Protein AF-A0A2S7QJP5-F1 (afdb_monomer_lite)

Radius of gyration: 17.62 Å; chains: 1; bounding box: 36×44×58 Å

Foldseek 3Di:
DDDDPDQDLAAQADDDPDDPLVVCVVFLWWKWWWKKWAKALDQVLSQDPLRGQAIEIETQDGHNPDDDAQDDPPDPDFDWDDGSNWIWTWGWHADPSNRIYIYTHTPDHGDDDPPTDCLVVVLVCPVVVVDDLSMATEEMETDMDTDDTNDFDDDDDPDDDDDDDFDFDDDDPPDDDDDDHTDGHDHDYDYDYPDDDRDDDD

pLDDT: mean 73.49, std 23.43, range [21.88, 96.56]

Structure (mmCIF, N/CA/C/O backbone):
data_AF-A0A2S7QJP5-F1
#
_entry.id   AF-A0A2S7QJP5-F1
#
loop_
_atom_site.group_PDB
_atom_site.id
_atom_site.type_symbol
_atom_site.label_atom_id
_atom_site.label_alt_id
_atom_site.label_comp_id
_atom_site.label_asym_id
_atom_site.label_entity_id
_atom_site.label_seq_id
_atom_site.pdbx_PDB_ins_code
_atom_site.Cartn_x
_atom_site.Cartn_y
_atom_site.Cartn_z
_atom_site.occupancy
_atom_site.B_iso_or_equiv
_atom_site.auth_seq_id
_atom_site.auth_comp_id
_atom_site.auth_asym_id
_atom_site.auth_atom_id
_atom_site.pdbx_PDB_model_num
ATOM 1 N N . MET A 1 1 ? -11.057 -25.557 -26.405 1.00 38.06 1 MET A N 1
ATOM 2 C CA . MET A 1 1 ? -11.017 -24.109 -26.711 1.00 38.06 1 MET A CA 1
ATOM 3 C C . MET A 1 1 ? -11.743 -23.382 -25.586 1.00 38.06 1 MET A C 1
ATOM 5 O O . MET A 1 1 ? -12.549 -24.032 -24.944 1.00 38.06 1 MET A O 1
ATOM 9 N N . GLU A 1 2 ? -11.412 -22.108 -25.352 1.00 36.75 2 GLU A N 1
ATOM 10 C CA . GLU A 1 2 ? -11.841 -21.217 -24.245 1.00 36.75 2 GLU A CA 1
ATOM 11 C C . GLU A 1 2 ? -11.055 -21.291 -22.927 1.00 36.75 2 GLU A C 1
ATOM 13 O O . GLU A 1 2 ? -11.303 -22.119 -22.058 1.00 36.75 2 GLU A O 1
ATOM 18 N N . ARG A 1 3 ? -10.149 -20.319 -22.752 1.00 26.47 3 ARG A N 1
ATOM 19 C CA . ARG A 1 3 ? -9.907 -19.635 -21.471 1.00 26.47 3 ARG A CA 1
ATOM 20 C C . ARG A 1 3 ? -9.700 -18.150 -21.767 1.00 26.47 3 ARG A C 1
ATOM 22 O O . ARG A 1 3 ? -8.574 -17.674 -21.871 1.00 26.47 3 ARG A O 1
ATOM 29 N N . GLN A 1 4 ? -10.803 -17.447 -22.009 1.00 27.67 4 GLN A N 1
ATOM 30 C CA . GLN A 1 4 ? -10.816 -15.988 -22.027 1.00 27.67 4 GLN A CA 1
ATOM 31 C C . GLN A 1 4 ? -10.855 -15.520 -20.569 1.00 27.67 4 GLN A C 1
ATOM 33 O O . GLN A 1 4 ? -11.816 -15.775 -19.849 1.00 27.67 4 GLN A O 1
ATOM 38 N N . TYR A 1 5 ? -9.768 -14.902 -20.112 1.00 32.06 5 TYR A N 1
ATOM 39 C CA . TYR A 1 5 ? -9.669 -14.318 -18.778 1.00 32.06 5 TYR A CA 1
ATOM 40 C C . TYR A 1 5 ? -10.519 -13.047 -18.749 1.00 32.06 5 TYR A C 1
ATOM 42 O O . TYR A 1 5 ? -10.079 -11.974 -19.161 1.00 32.06 5 TYR A O 1
ATOM 50 N N . ALA A 1 6 ? -11.777 -13.209 -18.347 1.00 27.56 6 ALA A N 1
ATOM 51 C CA . ALA A 1 6 ? -12.695 -12.111 -18.125 1.00 27.56 6 ALA A CA 1
ATOM 52 C C . ALA A 1 6 ? -12.236 -11.271 -16.926 1.00 27.56 6 ALA A C 1
ATOM 54 O O . ALA A 1 6 ? -11.808 -11.802 -15.900 1.00 27.56 6 ALA A O 1
ATOM 55 N N . LEU A 1 7 ? -12.383 -9.953 -17.062 1.00 33.47 7 LEU A N 1
ATOM 56 C CA . LEU A 1 7 ? -12.463 -9.020 -15.947 1.00 33.47 7 LEU A CA 1
ATOM 57 C C . LEU A 1 7 ? -13.696 -9.415 -15.130 1.00 33.47 7 LEU A C 1
ATOM 59 O O . LEU A 1 7 ? -14.810 -8.992 -15.437 1.00 33.47 7 LEU A O 1
ATOM 63 N N . TYR A 1 8 ? -13.533 -10.284 -14.136 1.00 35.84 8 TYR A N 1
ATOM 64 C CA . TYR A 1 8 ? -14.606 -10.495 -13.177 1.00 35.84 8 TYR A CA 1
ATOM 65 C C . TYR A 1 8 ? -14.848 -9.158 -12.484 1.00 35.84 8 TYR A C 1
ATOM 67 O O . TYR A 1 8 ? -13.900 -8.489 -12.074 1.00 35.84 8 TYR A O 1
ATOM 75 N N . SER A 1 9 ? -16.110 -8.760 -12.332 1.00 41.81 9 SER A N 1
ATOM 76 C CA . SER A 1 9 ? -16.497 -7.509 -11.673 1.00 41.81 9 SER A CA 1
ATOM 77 C C . SER A 1 9 ? -16.093 -7.442 -10.195 1.00 41.81 9 SER A C 1
ATOM 79 O O . SER A 1 9 ? -16.573 -6.563 -9.490 1.00 41.81 9 SER A O 1
ATOM 81 N N . GLY A 1 10 ? -15.291 -8.391 -9.699 1.00 42.69 10 GLY A N 1
ATOM 82 C CA . GLY A 1 10 ? -15.273 -8.811 -8.309 1.00 42.69 10 GLY A CA 1
ATOM 83 C C . GLY A 1 10 ? -16.672 -9.227 -7.853 1.00 42.69 10 GLY A C 1
ATOM 84 O O . GLY A 1 10 ? -17.700 -8.816 -8.401 1.00 42.69 10 GLY A O 1
ATOM 85 N N . ASN A 1 11 ? -16.743 -10.034 -6.806 1.00 40.25 11 ASN A N 1
ATOM 86 C CA . ASN A 1 11 ? -17.958 -10.005 -6.007 1.00 40.25 11 ASN A CA 1
ATOM 87 C C . ASN A 1 11 ? -18.033 -8.627 -5.338 1.00 40.25 11 ASN A C 1
ATOM 89 O O . ASN A 1 11 ? -16.998 -8.057 -4.985 1.00 40.25 11 ASN A O 1
ATOM 93 N N . LYS A 1 12 ? -19.243 -8.078 -5.180 1.00 43.97 12 LYS A N 1
ATOM 94 C CA . LYS A 1 12 ? -19.438 -6.849 -4.407 1.00 43.97 12 LYS A CA 1
ATOM 95 C C . LYS A 1 12 ? -18.789 -7.052 -3.039 1.00 43.97 12 LYS A C 1
ATOM 97 O O . LYS A 1 12 ? -19.169 -7.960 -2.304 1.00 43.97 12 LYS A O 1
ATOM 102 N N . VAL A 1 13 ? -17.798 -6.227 -2.735 1.00 50.34 13 VAL A N 1
ATOM 103 C CA . VAL A 1 13 ? -17.099 -6.269 -1.458 1.00 50.34 13 VAL A CA 1
ATOM 104 C C . VAL A 1 13 ? -18.080 -5.885 -0.350 1.00 50.34 13 VAL A C 1
ATOM 106 O O . VAL A 1 13 ? -18.705 -4.824 -0.405 1.00 50.34 13 VAL A O 1
ATOM 109 N N . SER A 1 14 ? -18.250 -6.771 0.631 1.00 45.16 14 SER A N 1
ATOM 110 C CA . SER A 1 14 ? -19.083 -6.515 1.806 1.00 45.16 14 SER A CA 1
ATOM 111 C C . SER A 1 14 ? -18.481 -5.397 2.656 1.00 45.16 14 SER A C 1
ATOM 113 O O . SER A 1 14 ? -17.275 -5.373 2.905 1.00 45.16 14 SER A O 1
ATOM 115 N N . THR A 1 15 ? -19.336 -4.490 3.126 1.00 46.72 15 THR A N 1
ATOM 116 C CA . THR A 1 15 ? -19.005 -3.468 4.122 1.00 46.72 15 THR A CA 1
ATOM 117 C C . THR A 1 15 ? -18.525 -4.116 5.427 1.00 46.72 15 THR A C 1
ATOM 119 O O . THR A 1 15 ? -18.894 -5.251 5.731 1.00 46.72 15 THR A O 1
ATOM 122 N N . VAL A 1 16 ? -17.721 -3.378 6.197 1.00 49.53 16 VAL A N 1
ATOM 123 C CA . VAL A 1 16 ? -17.169 -3.761 7.506 1.00 49.53 16 VAL A CA 1
ATOM 124 C C . VAL A 1 16 ? -18.200 -4.462 8.398 1.00 49.53 16 VAL A C 1
ATOM 126 O O . VAL A 1 16 ? -19.125 -3.826 8.890 1.00 49.53 16 VAL A O 1
ATOM 129 N N . GLY A 1 17 ? -18.017 -5.768 8.620 1.00 49.00 17 GLY A N 1
ATOM 130 C CA . GLY A 1 17 ? -18.848 -6.559 9.536 1.00 49.00 17 GLY A CA 1
ATOM 131 C C . GLY A 1 17 ? -18.304 -6.665 10.967 1.00 49.00 17 GLY A C 1
ATOM 132 O O . GLY A 1 17 ? -19.054 -7.064 11.850 1.00 49.00 17 GLY A O 1
ATOM 133 N N . SER A 1 18 ? -17.026 -6.333 11.211 1.00 60.75 18 SER A N 1
ATOM 134 C CA . SER A 1 18 ? -16.360 -6.600 12.503 1.00 60.75 18 SER A CA 1
ATOM 135 C C . SER A 1 18 ? -15.372 -5.534 13.002 1.00 60.75 18 SER A C 1
ATOM 137 O O . SER A 1 18 ? -14.799 -5.711 14.072 1.00 60.75 18 SER A O 1
ATOM 139 N N . THR A 1 19 ? -15.143 -4.428 12.282 1.00 72.06 19 THR A N 1
ATOM 140 C CA . THR A 1 19 ? -14.293 -3.338 12.801 1.00 72.06 19 THR A CA 1
ATOM 141 C C . THR A 1 19 ? -15.130 -2.319 13.567 1.00 72.06 19 THR A C 1
ATOM 143 O O . THR A 1 19 ? -15.943 -1.604 12.979 1.00 72.06 19 THR A O 1
ATOM 146 N N . SER A 1 20 ? -14.879 -2.196 14.868 1.00 81.44 20 SER A N 1
ATOM 147 C CA . SER A 1 20 ? -15.460 -1.151 15.710 1.00 81.44 20 SER A CA 1
ATOM 148 C C . SER A 1 20 ? -14.775 0.200 15.473 1.00 81.44 20 SER A C 1
ATOM 150 O O . SER A 1 20 ? -13.876 0.594 16.208 1.00 81.44 20 SER A O 1
ATOM 152 N N . VAL A 1 21 ? -15.184 0.934 14.434 1.00 82.50 21 VAL A N 1
ATOM 153 C CA . VAL A 1 21 ? -14.562 2.227 14.067 1.00 82.50 21 VAL A CA 1
ATOM 154 C C . VAL A 1 21 ? -14.608 3.251 15.211 1.00 82.50 21 VAL A C 1
ATOM 156 O O . VAL A 1 21 ? -13.659 4.016 15.375 1.00 82.50 21 VAL A O 1
ATOM 159 N N . ASN A 1 22 ? -15.678 3.252 16.012 1.00 85.38 22 ASN A N 1
ATOM 160 C CA . ASN A 1 22 ? -15.788 4.131 17.179 1.00 85.38 22 ASN A CA 1
ATOM 161 C C . ASN A 1 22 ? -14.767 3.754 18.256 1.00 85.38 22 ASN A C 1
ATOM 163 O O . ASN A 1 22 ? -14.031 4.627 18.697 1.00 85.38 22 ASN A O 1
ATOM 167 N N . ASP A 1 23 ? -14.629 2.467 18.579 1.00 84.00 23 ASP A N 1
ATOM 168 C CA . ASP A 1 23 ? -13.642 2.002 19.560 1.00 84.00 23 ASP A CA 1
ATOM 169 C C . ASP A 1 23 ? -12.212 2.328 19.106 1.00 84.00 23 ASP A C 1
ATOM 171 O O . ASP A 1 23 ? -11.400 2.777 19.910 1.00 84.00 23 ASP A O 1
ATOM 175 N N . LEU A 1 24 ? -11.903 2.182 17.809 1.00 86.25 24 LEU A N 1
ATOM 176 C CA . LEU A 1 24 ? -10.603 2.585 17.252 1.00 86.25 24 LEU A CA 1
ATOM 177 C C . LEU A 1 24 ? -10.351 4.090 17.414 1.00 86.25 24 LEU A C 1
ATOM 179 O O . LEU A 1 24 ? -9.225 4.510 17.668 1.00 86.25 24 LEU A O 1
ATOM 183 N N . LYS A 1 25 ? -11.392 4.915 17.276 1.00 87.81 25 LYS A N 1
ATOM 184 C CA . LYS A 1 25 ? -11.293 6.363 17.474 1.00 87.81 25 LYS A CA 1
ATOM 185 C C . LYS A 1 25 ? -11.123 6.723 18.951 1.00 87.81 25 LYS A C 1
ATOM 187 O O . LYS A 1 25 ? -10.275 7.547 19.275 1.00 87.81 25 LYS A O 1
ATOM 192 N N . ASP A 1 26 ? -11.885 6.084 19.834 1.00 87.44 26 ASP A N 1
ATOM 193 C CA . ASP A 1 26 ? -11.818 6.286 21.286 1.00 87.44 26 ASP A CA 1
ATOM 194 C C . ASP A 1 26 ? -10.473 5.820 21.866 1.00 87.44 26 ASP A C 1
ATOM 196 O O . ASP A 1 26 ? -10.036 6.292 22.919 1.00 87.44 26 ASP A O 1
ATOM 200 N N . THR A 1 27 ? -9.803 4.903 21.162 1.00 85.94 27 THR A N 1
ATOM 201 C CA . THR A 1 27 ? -8.476 4.385 21.513 1.00 85.94 27 THR A CA 1
ATOM 202 C C . THR A 1 27 ? -7.313 5.059 20.778 1.00 85.94 27 THR A C 1
ATOM 204 O O . THR A 1 27 ? -6.177 4.579 20.834 1.00 85.94 27 THR A O 1
ATOM 207 N N . ASP A 1 28 ? -7.589 6.175 20.099 1.00 89.94 28 ASP A N 1
ATOM 208 C CA . ASP A 1 28 ? -6.622 6.976 19.336 1.00 89.94 28 ASP A CA 1
ATOM 209 C C . ASP A 1 28 ? -5.765 6.141 18.365 1.00 89.94 28 ASP A C 1
ATOM 211 O O . ASP A 1 28 ? -4.548 6.284 18.264 1.00 89.94 28 ASP A O 1
ATOM 215 N N . VAL A 1 29 ? -6.390 5.190 17.666 1.00 89.25 29 VAL A N 1
ATOM 216 C CA . VAL A 1 29 ? -5.667 4.285 16.770 1.00 89.25 29 VAL A CA 1
ATOM 217 C C . VAL A 1 29 ? -5.192 5.011 15.524 1.00 89.25 29 VAL A C 1
ATOM 219 O O . VAL A 1 29 ? -5.992 5.518 14.732 1.00 89.25 29 VAL A O 1
ATOM 222 N N . VAL A 1 30 ? -3.885 4.932 15.281 1.00 92.25 30 VAL A N 1
ATOM 223 C CA . VAL A 1 30 ? -3.258 5.292 14.009 1.00 92.25 30 VAL A CA 1
ATOM 224 C C . VAL A 1 30 ? -2.750 4.015 13.361 1.00 92.25 30 VAL A C 1
ATOM 226 O O . VAL A 1 30 ? -1.733 3.454 13.778 1.00 92.25 30 VAL A O 1
ATOM 229 N N . ALA A 1 31 ? -3.471 3.545 12.345 1.00 91.25 31 ALA A N 1
ATOM 230 C CA . ALA A 1 31 ? -3.120 2.321 11.641 1.00 91.25 31 ALA A CA 1
ATOM 231 C C . ALA A 1 31 ? -3.624 2.312 10.196 1.00 91.25 31 ALA A C 1
ATOM 233 O O . ALA A 1 31 ? -4.653 2.907 9.874 1.00 91.25 31 ALA A O 1
ATOM 234 N N . ALA A 1 32 ? -2.927 1.587 9.329 1.00 93.12 32 ALA A N 1
ATOM 235 C CA . ALA A 1 32 ? -3.352 1.324 7.960 1.00 93.12 32 ALA A CA 1
ATOM 236 C C . ALA A 1 32 ? -3.253 -0.156 7.609 1.00 93.12 32 ALA A C 1
ATOM 238 O O . ALA A 1 32 ? -2.519 -0.900 8.248 1.00 93.12 32 ALA A O 1
ATOM 239 N N . VAL A 1 33 ? -3.975 -0.563 6.568 1.00 92.25 33 VAL A N 1
ATOM 240 C CA . VAL A 1 33 ? -3.885 -1.896 5.964 1.00 92.25 33 VAL A CA 1
ATOM 241 C C . VAL A 1 33 ? -3.697 -1.718 4.468 1.00 92.25 33 VAL A C 1
ATOM 243 O O . VAL A 1 33 ? -4.465 -0.985 3.835 1.00 92.25 33 VAL A O 1
ATOM 246 N N . TYR A 1 34 ? -2.685 -2.366 3.898 1.00 93.06 34 TYR A N 1
ATOM 247 C CA . TYR A 1 34 ? -2.378 -2.257 2.475 1.00 93.06 34 TYR A CA 1
ATOM 248 C C . TYR A 1 34 ? -1.586 -3.458 1.945 1.00 93.06 34 TYR A C 1
ATOM 250 O O . TYR A 1 34 ? -0.900 -4.166 2.680 1.00 93.06 34 TYR A O 1
ATOM 258 N N . LEU A 1 35 ? -1.682 -3.662 0.632 1.00 92.81 35 LEU A N 1
ATOM 259 C CA . LEU A 1 35 ? -0.828 -4.553 -0.148 1.00 92.81 35 LEU A CA 1
ATOM 260 C C . LEU A 1 35 ? 0.356 -3.752 -0.706 1.00 92.81 35 LEU A C 1
ATOM 262 O O . LEU A 1 35 ? 0.138 -2.757 -1.388 1.00 92.81 35 LEU A O 1
ATOM 266 N N . ASN A 1 36 ? 1.579 -4.212 -0.479 1.00 93.88 36 ASN A N 1
ATOM 267 C CA . ASN A 1 36 ? 2.796 -3.743 -1.130 1.00 93.88 36 ASN A CA 1
ATOM 268 C C . ASN A 1 36 ? 3.215 -4.709 -2.233 1.00 93.88 36 ASN A C 1
ATOM 270 O O . ASN A 1 36 ? 3.273 -5.921 -2.022 1.00 93.88 36 ASN A O 1
ATOM 274 N N . ILE A 1 37 ? 3.572 -4.157 -3.387 1.00 93.56 37 ILE A N 1
ATOM 275 C CA . ILE A 1 37 ? 4.189 -4.880 -4.496 1.00 93.56 37 ILE A CA 1
ATOM 276 C C . ILE A 1 37 ? 5.492 -4.161 -4.832 1.00 93.56 37 ILE A C 1
ATOM 278 O O . ILE A 1 37 ? 5.464 -3.010 -5.274 1.00 93.56 37 ILE A O 1
ATOM 282 N N . PHE A 1 38 ? 6.619 -4.829 -4.607 1.00 93.88 38 PHE A N 1
ATOM 283 C CA . PHE A 1 38 ? 7.947 -4.276 -4.848 1.00 93.88 38 PHE A CA 1
ATOM 284 C C . PHE A 1 38 ? 8.406 -4.567 -6.269 1.00 93.88 38 PHE A C 1
ATOM 286 O O . PHE A 1 38 ? 8.194 -5.664 -6.800 1.00 93.88 38 PHE A O 1
ATOM 293 N N . LEU A 1 39 ? 9.002 -3.554 -6.894 1.00 93.00 39 LEU A N 1
ATOM 294 C CA . LEU A 1 39 ? 9.402 -3.605 -8.288 1.00 93.00 39 LEU A CA 1
ATOM 295 C C . LEU A 1 39 ? 10.807 -3.044 -8.460 1.00 93.00 39 LEU A C 1
ATOM 297 O O . LEU A 1 39 ? 11.140 -2.000 -7.892 1.00 93.00 39 LEU A O 1
ATOM 301 N N . ASP A 1 40 ? 11.602 -3.710 -9.288 1.00 93.19 40 ASP A N 1
ATOM 302 C CA . ASP A 1 40 ? 12.939 -3.245 -9.634 1.00 93.19 40 ASP A CA 1
ATOM 303 C C . ASP A 1 40 ? 13.394 -3.763 -11.005 1.00 93.19 40 ASP A C 1
ATOM 305 O O . ASP A 1 40 ? 12.871 -4.758 -11.503 1.00 93.19 40 ASP A O 1
ATOM 309 N N . GLY A 1 41 ? 14.339 -3.069 -11.643 1.00 87.81 41 GLY A N 1
ATOM 310 C CA . GLY A 1 41 ? 14.980 -3.546 -12.871 1.00 87.81 41 GLY A CA 1
ATOM 311 C C . GLY A 1 41 ? 15.922 -4.728 -12.622 1.00 87.81 41 GLY A C 1
ATOM 312 O O . GLY A 1 41 ? 16.184 -5.500 -13.540 1.00 87.81 41 GLY A O 1
ATOM 313 N N . ASP A 1 42 ? 16.386 -4.904 -11.384 1.00 91.19 42 ASP A N 1
ATOM 314 C CA . ASP A 1 42 ? 17.095 -6.086 -10.915 1.00 91.19 42 ASP A CA 1
ATOM 315 C C . ASP A 1 42 ? 16.156 -7.050 -10.170 1.00 91.19 42 ASP A C 1
ATOM 317 O O . ASP A 1 42 ? 15.347 -6.670 -9.321 1.00 91.19 42 ASP A O 1
ATOM 321 N N . ARG A 1 43 ? 16.260 -8.343 -10.481 1.00 86.75 43 ARG A N 1
ATOM 322 C CA . ARG A 1 43 ? 15.362 -9.358 -9.921 1.00 86.75 43 ARG A CA 1
ATOM 323 C C . ARG A 1 43 ? 15.545 -9.527 -8.415 1.00 86.75 43 ARG A C 1
ATOM 325 O O . ARG A 1 43 ? 14.548 -9.745 -7.727 1.00 86.75 43 ARG A O 1
ATOM 332 N N . ASP A 1 44 ? 16.780 -9.481 -7.925 1.00 88.00 44 ASP A N 1
ATOM 333 C CA . ASP A 1 44 ? 17.087 -9.739 -6.519 1.00 88.00 44 ASP A CA 1
ATOM 334 C C . ASP A 1 44 ? 16.720 -8.516 -5.671 1.00 88.00 44 ASP A C 1
ATOM 336 O O . ASP A 1 44 ? 16.094 -8.658 -4.617 1.00 88.00 44 ASP A O 1
ATOM 340 N N . ALA A 1 45 ? 16.973 -7.310 -6.185 1.00 90.62 45 ALA A N 1
ATOM 341 C CA . ALA A 1 45 ? 16.524 -6.065 -5.575 1.00 90.62 45 ALA A CA 1
ATOM 342 C C . ALA A 1 45 ? 14.993 -5.996 -5.457 1.00 90.62 45 ALA A C 1
ATOM 344 O O . ALA A 1 45 ? 14.487 -5.577 -4.415 1.00 90.62 45 ALA A O 1
ATOM 345 N N . ALA A 1 46 ? 14.249 -6.469 -6.467 1.00 88.75 46 ALA A N 1
ATOM 346 C CA . ALA A 1 46 ? 12.784 -6.506 -6.436 1.00 88.75 46 ALA A CA 1
ATOM 347 C C . ALA A 1 46 ? 12.223 -7.402 -5.311 1.00 88.75 46 ALA A C 1
ATOM 349 O O . ALA A 1 46 ? 11.094 -7.195 -4.862 1.00 88.75 46 ALA A O 1
ATOM 350 N N . GLN A 1 47 ? 12.977 -8.403 -4.835 1.00 88.06 47 GLN A N 1
ATOM 351 C CA . GLN A 1 47 ? 12.557 -9.278 -3.726 1.00 88.06 47 GLN A CA 1
ATOM 352 C C . GLN A 1 47 ? 12.720 -8.635 -2.345 1.00 88.06 47 GLN A C 1
ATOM 354 O O . GLN A 1 47 ? 12.322 -9.234 -1.345 1.00 88.06 47 GLN A O 1
ATOM 359 N N . ASN A 1 48 ? 13.305 -7.442 -2.258 1.00 90.56 48 ASN A N 1
ATOM 360 C CA . ASN A 1 48 ? 13.627 -6.819 -0.988 1.00 90.56 48 ASN A CA 1
ATOM 361 C C . ASN A 1 48 ? 13.005 -5.421 -0.888 1.00 90.56 48 ASN A C 1
ATOM 363 O O . ASN A 1 48 ? 13.294 -4.512 -1.665 1.00 90.56 48 ASN A O 1
ATOM 367 N N . ALA A 1 49 ? 12.156 -5.261 0.130 1.00 90.12 49 ALA A N 1
ATOM 368 C CA . ALA A 1 49 ? 11.385 -4.053 0.392 1.00 90.12 49 ALA A CA 1
ATOM 369 C C . ALA A 1 49 ? 12.240 -2.785 0.561 1.00 90.12 49 ALA A C 1
ATOM 371 O O . ALA A 1 49 ? 11.744 -1.686 0.312 1.00 90.12 49 ALA A O 1
ATOM 372 N N . THR A 1 50 ? 13.504 -2.926 0.979 1.00 92.06 50 THR A N 1
ATOM 373 C CA . THR A 1 50 ? 14.409 -1.794 1.218 1.00 92.06 50 THR A CA 1
ATOM 374 C C . THR A 1 50 ? 15.308 -1.467 0.031 1.00 92.06 50 THR A C 1
ATOM 376 O O . THR A 1 50 ? 15.810 -0.349 -0.040 1.00 92.06 50 THR A O 1
ATOM 379 N N . THR A 1 51 ? 15.515 -2.405 -0.897 1.00 94.31 51 THR A N 1
ATOM 380 C CA . THR A 1 51 ? 16.397 -2.200 -2.059 1.00 94.31 51 THR A CA 1
ATOM 381 C C . THR A 1 51 ? 15.641 -1.993 -3.361 1.00 94.31 51 THR A C 1
ATOM 383 O O . THR A 1 51 ? 16.208 -1.427 -4.289 1.00 94.31 51 THR A O 1
ATOM 386 N N . ALA A 1 52 ? 14.381 -2.428 -3.449 1.00 94.25 52 ALA A N 1
ATOM 387 C CA . ALA A 1 52 ? 13.552 -2.168 -4.617 1.00 94.25 52 ALA A CA 1
ATOM 388 C C . ALA A 1 52 ? 13.394 -0.657 -4.845 1.00 94.25 52 ALA A C 1
ATOM 390 O O . ALA A 1 52 ? 13.072 0.101 -3.928 1.00 94.25 52 ALA A O 1
ATOM 391 N N . THR A 1 53 ? 13.571 -0.210 -6.081 1.00 95.56 53 THR A N 1
ATOM 392 C CA . THR A 1 53 ? 13.456 1.201 -6.474 1.00 95.56 53 THR A CA 1
ATOM 393 C C . THR A 1 53 ? 12.020 1.711 -6.472 1.00 95.56 53 THR A C 1
ATOM 395 O O . THR A 1 53 ? 11.801 2.916 -6.311 1.00 95.56 53 THR A O 1
ATOM 398 N N . HIS A 1 54 ? 11.034 0.818 -6.616 1.00 95.06 54 HIS A N 1
ATOM 399 C CA . HIS A 1 54 ? 9.621 1.183 -6.637 1.00 95.06 54 HIS A CA 1
ATOM 400 C C . HIS A 1 54 ? 8.771 0.282 -5.735 1.00 95.06 54 HIS A C 1
ATOM 402 O O . HIS A 1 54 ? 9.021 -0.916 -5.597 1.00 95.06 54 HIS A O 1
ATOM 408 N N . ALA A 1 55 ? 7.701 0.856 -5.186 1.00 95.31 55 ALA A N 1
ATOM 409 C CA . ALA A 1 55 ? 6.632 0.118 -4.525 1.00 95.31 55 ALA A CA 1
ATOM 410 C C . ALA A 1 55 ? 5.260 0.579 -5.022 1.00 95.31 55 ALA A C 1
ATOM 412 O O . ALA A 1 55 ? 4.986 1.773 -5.152 1.00 95.31 55 ALA A O 1
ATOM 413 N N . VAL A 1 56 ? 4.366 -0.374 -5.269 1.00 95.44 56 VAL A N 1
ATOM 414 C CA . VAL A 1 56 ? 2.943 -0.110 -5.493 1.00 95.44 56 VAL A CA 1
ATOM 415 C C . VAL A 1 56 ? 2.195 -0.494 -4.226 1.00 95.44 56 VAL A C 1
ATOM 417 O O . VAL A 1 56 ? 2.183 -1.663 -3.848 1.00 95.44 56 VAL A O 1
ATOM 420 N N . MET A 1 57 ? 1.573 0.491 -3.581 1.00 95.94 57 MET A N 1
ATOM 421 C CA . MET A 1 57 ? 0.732 0.294 -2.405 1.00 95.94 57 MET A CA 1
ATOM 422 C C . MET A 1 57 ? -0.734 0.291 -2.828 1.00 95.94 57 MET A C 1
ATOM 424 O O . MET A 1 57 ? -1.233 1.296 -3.330 1.00 95.94 57 MET A O 1
ATOM 428 N N . VAL A 1 58 ? -1.456 -0.800 -2.598 1.00 94.31 58 VAL A N 1
ATOM 429 C CA . VAL A 1 58 ? -2.917 -0.841 -2.743 1.00 94.31 58 VAL A CA 1
ATOM 430 C C . VAL A 1 58 ? -3.524 -0.772 -1.353 1.00 94.31 58 VAL A C 1
ATOM 432 O O . VAL A 1 58 ? -3.468 -1.737 -0.590 1.00 94.31 58 VAL A O 1
ATOM 435 N N . TRP A 1 59 ? -4.066 0.392 -1.007 1.00 94.69 59 TRP A N 1
ATOM 436 C CA . TRP A 1 59 ? -4.618 0.640 0.316 1.00 94.69 59 TRP A CA 1
ATOM 437 C C . TRP A 1 59 ? -5.975 -0.033 0.475 1.00 94.69 59 TRP A C 1
ATOM 439 O O . TRP A 1 59 ? -6.812 -0.020 -0.425 1.00 94.69 59 TRP A O 1
ATOM 449 N N . GLN A 1 60 ? -6.188 -0.624 1.643 1.00 91.56 60 GLN A N 1
ATOM 450 C CA . GLN A 1 60 ? -7.431 -1.284 2.016 1.00 91.56 60 GLN A CA 1
ATOM 451 C C . GLN A 1 60 ? -8.177 -0.474 3.081 1.00 91.56 60 GLN A C 1
ATOM 453 O O . GLN A 1 60 ? -9.387 -0.278 2.971 1.00 91.56 60 GLN A O 1
ATOM 458 N N . ALA A 1 61 ? -7.470 0.007 4.105 1.00 90.88 61 ALA A N 1
ATOM 459 C CA . ALA A 1 61 ? -8.060 0.811 5.169 1.00 90.88 61 ALA A CA 1
ATOM 460 C C . ALA A 1 61 ? -7.039 1.772 5.789 1.00 90.88 61 ALA A C 1
ATOM 462 O O . ALA A 1 61 ? -5.837 1.505 5.788 1.00 90.88 61 ALA A O 1
ATOM 463 N N . SER A 1 62 ? -7.533 2.879 6.342 1.00 93.44 62 SER A N 1
ATOM 464 C CA . SER A 1 62 ? -6.757 3.849 7.117 1.00 93.44 62 SER A CA 1
ATOM 465 C C . SER A 1 62 ? -7.582 4.376 8.294 1.00 93.44 62 SER A C 1
ATOM 467 O O . SER A 1 62 ? -8.765 4.699 8.147 1.00 93.44 62 SER A O 1
ATOM 469 N N . TYR A 1 63 ? -6.940 4.464 9.456 1.00 91.94 63 TYR A N 1
ATOM 470 C CA . TYR A 1 63 ? -7.474 4.962 10.721 1.00 91.94 63 TYR A CA 1
ATOM 471 C C . TYR A 1 63 ? -6.484 5.965 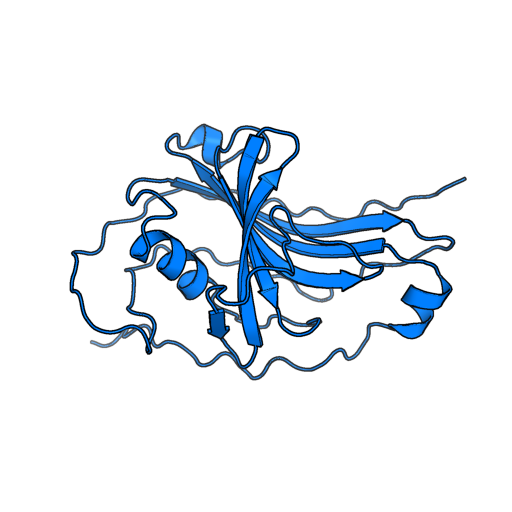11.330 1.00 91.94 63 TYR A C 1
ATOM 473 O O . TYR A 1 63 ? -5.273 5.845 11.140 1.00 91.94 63 TYR A O 1
ATOM 481 N N . GLY A 1 64 ? -6.988 6.990 12.022 1.00 90.69 64 GLY A N 1
ATOM 482 C CA . GLY A 1 64 ? -6.130 7.979 12.689 1.00 90.69 64 GLY A CA 1
ATOM 483 C C . GLY A 1 64 ? -5.376 8.923 11.744 1.00 90.69 64 GLY A C 1
ATOM 484 O O . GLY A 1 64 ? -4.266 9.346 12.042 1.00 90.69 64 GLY A O 1
ATOM 485 N N . ASN A 1 65 ? -5.960 9.261 10.587 1.00 89.00 65 ASN A N 1
ATOM 486 C CA . ASN A 1 65 ? -5.414 10.249 9.638 1.00 89.00 65 ASN A CA 1
ATOM 487 C C . ASN A 1 65 ? -4.028 9.894 9.046 1.00 89.00 65 ASN A C 1
ATOM 489 O O . ASN A 1 65 ? -3.323 10.773 8.551 1.00 89.00 65 ASN A O 1
ATOM 493 N N . ILE A 1 66 ? -3.648 8.614 9.028 1.00 90.94 66 ILE A N 1
ATOM 494 C CA . ILE A 1 66 ? -2.468 8.142 8.293 1.00 90.94 66 ILE A CA 1
ATOM 495 C C . ILE A 1 66 ? -2.677 8.301 6.779 1.00 90.94 66 ILE A C 1
ATOM 497 O O . ILE A 1 66 ? -3.730 7.946 6.235 1.00 90.94 66 ILE A O 1
ATOM 501 N N . ARG A 1 67 ? -1.669 8.857 6.095 1.00 92.25 67 ARG A N 1
ATOM 502 C CA . ARG A 1 67 ? -1.697 9.184 4.662 1.00 92.25 67 ARG A CA 1
ATOM 503 C C . ARG A 1 67 ? -0.578 8.468 3.898 1.00 92.25 67 ARG A C 1
ATOM 505 O O . ARG A 1 67 ? 0.482 8.229 4.477 1.00 92.25 67 ARG A O 1
ATOM 512 N N . PRO A 1 68 ? -0.791 8.142 2.611 1.00 92.88 68 PRO A N 1
ATOM 513 C CA . PRO A 1 68 ? 0.227 7.517 1.784 1.00 92.88 68 PRO A CA 1
ATOM 514 C C . PRO A 1 68 ? 1.352 8.492 1.416 1.00 92.88 68 PRO A C 1
ATOM 516 O O . PRO A 1 68 ? 1.137 9.709 1.393 1.00 92.88 68 PRO A O 1
ATOM 519 N N . PRO A 1 69 ? 2.529 7.976 1.025 1.00 91.88 69 PRO A N 1
ATOM 520 C CA . PRO A 1 69 ? 3.517 8.772 0.309 1.00 91.88 69 PRO A CA 1
ATOM 521 C C . PRO A 1 69 ? 2.902 9.452 -0.924 1.00 91.88 69 PRO A C 1
ATOM 523 O O . PRO A 1 69 ? 2.123 8.847 -1.663 1.00 91.88 69 PRO A O 1
ATOM 526 N N . GLY A 1 70 ? 3.245 10.724 -1.137 1.00 89.56 70 GLY A N 1
ATOM 527 C CA . GLY A 1 70 ? 2.696 11.518 -2.241 1.00 89.56 70 GLY A CA 1
ATOM 528 C C . GLY A 1 70 ? 1.264 12.016 -2.027 1.00 89.56 70 GLY A C 1
ATOM 529 O O . GLY A 1 70 ? 0.641 12.493 -2.979 1.00 89.56 70 GLY A O 1
ATOM 530 N N . TRP A 1 71 ? 0.715 11.899 -0.811 1.00 91.19 71 TR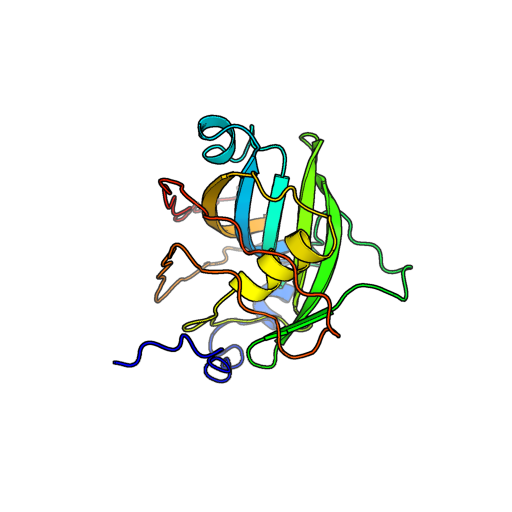P A N 1
ATOM 531 C CA . TRP A 1 71 ? -0.583 12.480 -0.483 1.00 91.19 71 TRP A CA 1
ATOM 532 C C . TRP A 1 71 ? -0.575 13.991 -0.703 1.00 91.19 71 TRP A C 1
ATOM 534 O O . TRP A 1 71 ? 0.167 14.733 -0.067 1.00 91.19 71 TRP A O 1
ATOM 544 N N . ASP A 1 72 ? -1.447 14.437 -1.593 1.00 85.81 72 ASP A N 1
ATOM 545 C CA . ASP A 1 72 ? -1.610 15.840 -1.943 1.00 85.81 72 ASP A CA 1
ATOM 546 C C . ASP A 1 72 ? -3.096 16.086 -2.192 1.00 85.81 72 ASP A C 1
ATOM 548 O O . ASP A 1 72 ? -3.679 15.477 -3.085 1.00 85.81 72 ASP A O 1
ATOM 552 N N . THR A 1 73 ? -3.726 16.943 -1.398 1.00 78.44 73 THR A N 1
ATOM 553 C CA . THR A 1 73 ? -5.155 17.267 -1.519 1.00 78.44 73 THR A CA 1
ATOM 554 C C . THR A 1 73 ? -5.423 18.458 -2.432 1.00 78.44 73 THR A C 1
ATOM 556 O O . THR A 1 73 ? -6.582 18.796 -2.651 1.00 78.44 73 THR A O 1
ATOM 559 N N . THR A 1 74 ? -4.379 19.107 -2.953 1.00 80.81 74 THR A N 1
ATOM 560 C CA . THR A 1 74 ? -4.505 20.314 -3.779 1.00 80.81 74 THR A CA 1
ATOM 561 C C . THR A 1 74 ? -4.708 19.987 -5.256 1.00 80.81 74 THR A C 1
ATOM 563 O O . THR A 1 74 ? -5.366 20.740 -5.973 1.00 80.81 74 THR A O 1
ATOM 566 N N . SER A 1 75 ? -4.207 18.839 -5.720 1.00 77.50 75 SER A N 1
ATOM 567 C CA . SER A 1 75 ? -4.443 18.374 -7.085 1.00 77.50 75 SER A CA 1
ATOM 568 C C . SER A 1 75 ? -5.894 17.928 -7.292 1.00 77.50 75 SER A C 1
ATOM 570 O O . SER A 1 75 ? -6.362 16.950 -6.708 1.00 77.50 75 SER A O 1
ATOM 572 N N . THR A 1 76 ? -6.586 18.625 -8.194 1.00 74.94 76 THR A N 1
ATOM 573 C CA . THR A 1 76 ? -7.975 18.355 -8.602 1.00 74.94 76 THR A CA 1
ATOM 574 C C . THR A 1 76 ? -8.092 17.325 -9.731 1.00 74.94 76 THR A C 1
ATOM 576 O O . THR A 1 76 ? -9.200 16.946 -10.103 1.00 74.94 76 THR A O 1
ATOM 579 N N . SER A 1 77 ? -6.970 16.855 -10.288 1.00 82.56 77 SER A N 1
ATOM 580 C CA . SER A 1 77 ? -6.926 15.950 -11.446 1.00 82.56 77 SER A CA 1
ATOM 581 C C . SER A 1 77 ? -6.036 14.736 -11.179 1.00 82.56 77 SER A C 1
ATOM 583 O O . SER A 1 77 ? -5.007 14.522 -11.817 1.00 82.56 77 SER A O 1
ATOM 585 N N . LYS A 1 78 ? -6.435 13.909 -10.209 1.00 88.56 78 LYS A N 1
ATOM 586 C CA . LYS A 1 78 ? -5.748 12.639 -9.943 1.00 88.56 78 LYS A CA 1
ATOM 587 C C . LYS A 1 78 ? -6.357 11.502 -10.758 1.00 88.56 78 LYS A C 1
ATOM 589 O O . LYS A 1 78 ? -7.583 11.423 -10.867 1.00 88.56 78 LYS A O 1
ATOM 594 N N . PRO A 1 79 ? -5.532 10.595 -11.306 1.00 91.94 79 PRO A N 1
ATOM 595 C CA . PRO A 1 79 ? -6.036 9.385 -11.925 1.00 91.94 79 PRO A CA 1
ATOM 596 C C . PRO A 1 79 ? -6.886 8.559 -10.973 1.00 91.94 79 PRO A C 1
ATOM 598 O O . PRO A 1 79 ? -6.516 8.367 -9.813 1.00 91.94 79 PRO A O 1
ATOM 601 N N . THR A 1 80 ? -7.981 8.017 -11.497 1.00 92.44 80 THR A N 1
ATOM 602 C CA . THR A 1 80 ? -8.817 7.064 -10.777 1.00 92.44 80 THR A CA 1
ATOM 603 C C . THR A 1 80 ? -9.012 5.789 -11.587 1.00 92.44 80 THR A C 1
ATOM 605 O O . THR A 1 80 ? -9.065 5.812 -12.818 1.00 92.44 80 THR A O 1
ATOM 608 N N . VAL A 1 81 ? -9.109 4.659 -10.890 1.00 89.12 81 VAL A N 1
ATOM 609 C CA . VAL A 1 81 ? -9.469 3.355 -11.459 1.00 89.12 81 VAL A CA 1
ATOM 610 C C . VAL A 1 81 ? -10.531 2.742 -10.559 1.00 89.12 81 VAL A C 1
ATOM 612 O O . VAL A 1 81 ? -10.369 2.706 -9.342 1.00 89.12 81 VAL A O 1
ATOM 615 N N . THR A 1 82 ? -11.635 2.276 -11.143 1.00 87.25 82 THR A N 1
ATOM 616 C CA . THR A 1 82 ? -12.712 1.623 -10.386 1.00 87.25 82 THR A CA 1
ATOM 617 C C . THR A 1 82 ? -12.662 0.118 -10.604 1.00 87.25 82 THR A C 1
ATOM 619 O O . THR A 1 82 ? -12.665 -0.339 -11.745 1.00 87.25 82 THR A O 1
ATOM 622 N N . MET A 1 83 ? -12.628 -0.651 -9.517 1.00 82.81 83 MET A N 1
ATOM 623 C CA . MET A 1 83 ? -12.630 -2.118 -9.534 1.00 82.81 83 MET A CA 1
ATOM 624 C C . MET A 1 83 ? -13.541 -2.620 -8.419 1.00 82.81 83 MET A C 1
ATOM 626 O O . MET A 1 83 ? -13.483 -2.103 -7.308 1.00 82.81 83 MET A O 1
ATOM 630 N N . ALA A 1 84 ? -14.397 -3.603 -8.704 1.00 77.75 84 ALA A N 1
ATOM 631 C CA . ALA A 1 84 ? -15.329 -4.164 -7.718 1.00 77.75 84 ALA A CA 1
ATOM 632 C C . ALA A 1 84 ? -16.183 -3.125 -6.957 1.00 77.75 84 ALA A C 1
ATOM 634 O O . ALA A 1 84 ? -16.517 -3.307 -5.789 1.00 77.75 84 ALA A O 1
ATOM 635 N N . GLY A 1 85 ? -16.535 -2.016 -7.620 1.00 81.69 85 GLY A N 1
ATOM 636 C CA . GLY A 1 85 ? -17.305 -0.918 -7.023 1.00 81.69 85 GLY A CA 1
ATOM 637 C C . GLY A 1 85 ? -16.507 0.005 -6.092 1.00 81.69 85 GLY A C 1
ATOM 638 O O . GLY A 1 85 ? -17.087 0.918 -5.510 1.00 81.69 85 GLY A O 1
ATOM 639 N N . ILE A 1 86 ? -15.194 -0.196 -5.965 1.00 85.69 86 ILE A N 1
ATOM 640 C CA . ILE A 1 86 ? -14.283 0.662 -5.206 1.00 85.69 86 ILE A CA 1
ATOM 641 C C . ILE A 1 86 ? -13.550 1.567 -6.190 1.00 85.69 86 ILE A C 1
ATOM 643 O O . ILE A 1 86 ? -12.922 1.086 -7.136 1.00 85.69 86 ILE A O 1
ATOM 647 N N . GLN A 1 87 ? -13.613 2.876 -5.961 1.00 91.56 87 GLN A N 1
ATOM 648 C CA . GLN A 1 87 ? -12.808 3.833 -6.709 1.00 91.56 87 GLN A CA 1
ATOM 649 C C . GLN A 1 87 ? -11.470 4.018 -5.996 1.00 91.56 87 GLN A C 1
ATOM 651 O O . GLN A 1 87 ? -11.437 4.426 -4.837 1.00 91.56 87 GLN A O 1
ATOM 656 N N . TYR A 1 88 ? -10.380 3.740 -6.705 1.00 93.31 88 TYR A N 1
ATOM 657 C CA . TYR A 1 88 ? -9.020 3.990 -6.251 1.00 93.31 88 TYR A CA 1
ATOM 658 C C . TYR A 1 88 ? -8.462 5.245 -6.910 1.00 93.31 88 TYR A C 1
ATOM 660 O O . TYR A 1 88 ? -8.492 5.357 -8.134 1.00 93.31 88 TYR A O 1
ATOM 668 N N . THR A 1 89 ? -7.899 6.145 -6.111 1.00 94.75 89 THR A N 1
ATOM 669 C CA . THR A 1 89 ? -7.197 7.353 -6.561 1.00 94.75 89 THR A CA 1
ATOM 670 C C . THR A 1 89 ? -5.691 7.146 -6.457 1.00 94.75 89 THR A C 1
ATOM 672 O O . THR A 1 89 ? -5.204 6.683 -5.426 1.00 94.75 89 THR A O 1
ATOM 675 N N . LEU A 1 90 ? -4.946 7.491 -7.509 1.00 94.94 90 LEU A N 1
ATOM 676 C CA . LEU A 1 90 ? -3.488 7.373 -7.526 1.00 94.94 90 LEU A CA 1
ATOM 677 C C . LEU A 1 90 ? -2.812 8.582 -6.866 1.00 94.94 90 LEU A C 1
ATOM 679 O O . LEU A 1 90 ? -3.027 9.728 -7.265 1.00 94.94 90 LEU A O 1
ATOM 683 N N . TYR A 1 91 ? -1.912 8.297 -5.932 1.00 94.81 91 TYR A N 1
ATOM 684 C CA . TYR A 1 91 ? -0.929 9.222 -5.375 1.00 94.81 91 TYR A CA 1
ATOM 685 C C . TYR A 1 91 ? 0.475 8.706 -5.688 1.00 94.81 91 TYR A C 1
ATOM 687 O O . TYR A 1 91 ? 0.706 7.499 -5.681 1.00 94.81 91 TYR A O 1
ATOM 695 N N . ALA A 1 92 ? 1.407 9.608 -5.982 1.00 93.38 92 ALA A N 1
ATOM 696 C CA . ALA A 1 92 ? 2.786 9.252 -6.295 1.00 93.38 92 ALA A CA 1
ATOM 697 C C . ALA A 1 92 ? 3.745 10.163 -5.529 1.00 93.38 92 ALA A C 1
ATOM 699 O O . ALA A 1 92 ? 3.546 11.377 -5.488 1.00 93.38 92 ALA A O 1
ATOM 700 N N . GLY A 1 93 ? 4.773 9.580 -4.924 1.00 93.50 93 GLY A N 1
ATOM 701 C CA . GLY A 1 93 ? 5.791 10.310 -4.173 1.00 93.50 93 GLY A CA 1
ATOM 702 C C . GLY A 1 93 ? 6.974 9.419 -3.820 1.00 93.50 93 GLY A C 1
ATOM 703 O O . GLY A 1 93 ? 7.072 8.297 -4.308 1.00 93.50 93 GLY A O 1
ATOM 704 N N . GLN A 1 94 ? 7.862 9.906 -2.960 1.00 94.19 94 GLN A N 1
ATOM 705 C CA . GLN A 1 94 ? 8.971 9.121 -2.417 1.00 94.19 94 GLN A CA 1
ATOM 706 C C . GLN A 1 94 ? 8.740 8.840 -0.933 1.00 94.19 94 GLN A C 1
ATOM 708 O O . GLN A 1 94 ? 8.152 9.659 -0.223 1.00 94.19 94 GLN A O 1
ATOM 713 N N . ASN A 1 95 ? 9.176 7.671 -0.470 1.00 91.62 95 ASN A N 1
ATOM 714 C CA . ASN A 1 95 ? 9.234 7.362 0.958 1.00 91.62 95 ASN A CA 1
ATOM 715 C C . ASN A 1 95 ? 10.595 7.770 1.563 1.00 91.62 95 ASN A C 1
ATOM 717 O O . ASN A 1 95 ? 11.457 8.320 0.879 1.00 91.62 95 ASN A O 1
ATOM 721 N N . ALA A 1 96 ? 10.799 7.486 2.852 1.00 90.25 96 ALA A N 1
ATOM 722 C CA . ALA A 1 96 ? 12.002 7.882 3.592 1.00 90.25 96 ALA A CA 1
ATOM 723 C C . ALA A 1 96 ? 13.315 7.239 3.092 1.00 90.25 96 ALA A C 1
ATOM 725 O O . ALA A 1 96 ? 14.388 7.715 3.447 1.00 90.25 96 ALA A O 1
ATOM 726 N N . ILE A 1 97 ? 13.238 6.177 2.281 1.00 92.81 97 ILE A N 1
ATOM 727 C CA . ILE A 1 97 ? 14.400 5.492 1.688 1.00 92.81 97 ILE A CA 1
ATOM 728 C C . ILE A 1 97 ? 14.562 5.805 0.192 1.00 92.81 97 ILE A C 1
ATOM 730 O O . ILE A 1 97 ? 15.245 5.079 -0.521 1.00 92.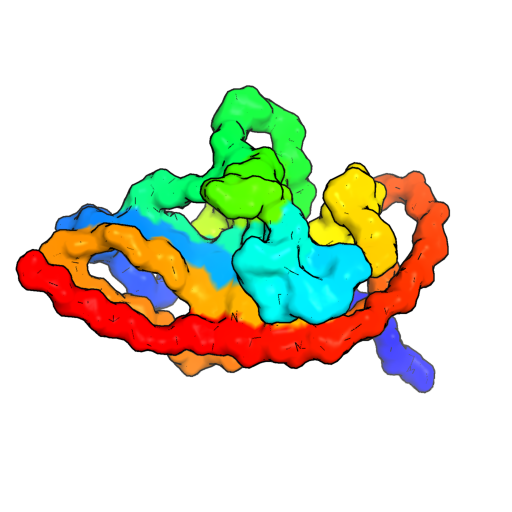81 97 ILE A O 1
ATOM 734 N N . ASN A 1 98 ? 13.939 6.885 -0.296 1.00 93.38 98 ASN A N 1
ATOM 735 C CA . ASN A 1 98 ? 13.974 7.338 -1.694 1.00 93.38 98 ASN A CA 1
ATOM 736 C C . ASN A 1 98 ? 13.382 6.354 -2.722 1.00 93.38 98 ASN A C 1
ATOM 738 O O . ASN A 1 98 ? 13.562 6.540 -3.926 1.00 93.38 98 ASN A O 1
ATOM 742 N N . GLN A 1 99 ? 12.630 5.346 -2.278 1.00 94.69 99 GLN A N 1
ATOM 743 C CA . GLN A 1 99 ? 11.864 4.475 -3.167 1.00 94.69 99 GLN A CA 1
ATOM 744 C C . GLN A 1 99 ? 10.659 5.252 -3.713 1.00 94.69 99 GLN A C 1
ATOM 746 O O . GLN A 1 99 ? 9.959 5.945 -2.965 1.00 94.69 99 GLN A O 1
ATOM 751 N N . THR A 1 100 ? 10.407 5.136 -5.018 1.00 95.88 100 THR A N 1
ATOM 752 C CA . THR A 1 100 ? 9.231 5.735 -5.661 1.00 95.88 100 THR A CA 1
ATOM 753 C C . THR A 1 100 ? 7.997 4.911 -5.320 1.00 95.88 100 THR A C 1
ATOM 755 O O . THR A 1 100 ? 7.937 3.715 -5.599 1.00 95.88 100 THR A O 1
ATOM 758 N N . VAL A 1 101 ? 6.991 5.545 -4.729 1.00 96.12 101 VAL A N 1
ATOM 759 C CA . VAL A 1 101 ? 5.787 4.874 -4.247 1.00 96.12 101 VAL A CA 1
ATOM 760 C C . VAL A 1 101 ? 4.567 5.331 -5.033 1.00 96.12 101 VAL A C 1
ATOM 762 O O . VAL A 1 101 ? 4.253 6.521 -5.067 1.00 96.12 101 VAL A O 1
ATOM 765 N N . TYR A 1 102 ? 3.841 4.368 -5.597 1.00 96.56 102 TYR A N 1
ATOM 766 C CA . TYR A 1 102 ? 2.530 4.555 -6.216 1.00 96.56 102 TYR A CA 1
ATOM 767 C C . TYR A 1 102 ? 1.446 4.024 -5.284 1.00 96.56 102 TYR A C 1
ATOM 769 O O . TYR A 1 102 ? 1.282 2.815 -5.138 1.00 96.56 102 TYR A O 1
ATOM 777 N N . SER A 1 103 ? 0.701 4.924 -4.653 1.00 96.38 103 SER A N 1
ATOM 778 C CA . SER A 1 103 ? -0.347 4.579 -3.698 1.00 96.38 103 SER A CA 1
ATOM 779 C C . SER A 1 103 ? -1.730 4.687 -4.325 1.00 96.38 103 SER A C 1
ATOM 781 O O . SER A 1 103 ? -2.194 5.777 -4.651 1.00 96.38 103 SER A O 1
ATOM 783 N N . TRP A 1 104 ? -2.405 3.552 -4.451 1.00 95.81 104 TRP A N 1
ATOM 784 C CA . TRP A 1 104 ? -3.811 3.456 -4.817 1.00 95.81 104 TRP A CA 1
ATOM 785 C C . TRP A 1 104 ? -4.667 3.542 -3.562 1.00 95.81 104 TRP A C 1
ATOM 787 O O . TRP A 1 104 ? -4.739 2.596 -2.779 1.00 95.81 104 TRP A O 1
ATOM 797 N N . TRP A 1 105 ? -5.304 4.692 -3.373 1.00 94.62 105 TRP A N 1
ATOM 798 C CA . TRP A 1 105 ? -6.108 5.007 -2.199 1.00 94.62 105 TRP A CA 1
ATOM 799 C C . TRP A 1 105 ? -7.599 4.770 -2.464 1.00 94.62 105 TRP A C 1
ATOM 801 O O . TRP A 1 105 ? -8.134 5.386 -3.389 1.00 94.62 105 TRP A O 1
ATOM 811 N N . PRO A 1 106 ? -8.294 3.927 -1.684 1.00 93.44 106 PRO A N 1
ATOM 812 C CA . PRO A 1 106 ? -9.708 3.664 -1.892 1.00 93.44 106 PRO A CA 1
ATOM 813 C C . PRO A 1 106 ? -10.567 4.832 -1.391 1.00 93.44 106 PRO A C 1
ATOM 815 O O . PRO A 1 106 ? -10.249 5.503 -0.411 1.00 93.44 106 PRO A O 1
ATOM 818 N N . ASN A 1 107 ? -11.711 5.051 -2.033 1.00 92.06 107 ASN A N 1
ATOM 819 C CA . ASN A 1 107 ? -12.699 6.045 -1.609 1.00 92.06 107 ASN A CA 1
ATOM 820 C C . ASN A 1 107 ? -13.418 5.700 -0.286 1.00 92.06 107 ASN A C 1
ATOM 822 O O . ASN A 1 107 ? -14.164 6.528 0.231 1.00 92.06 107 ASN A O 1
ATOM 826 N N . GLN A 1 108 ? -13.207 4.499 0.257 1.00 89.19 108 GLN A N 1
ATOM 827 C CA . GLN A 1 108 ? -13.758 4.027 1.527 1.00 89.19 108 GLN A CA 1
ATOM 828 C C . GLN A 1 108 ? -12.864 2.941 2.145 1.00 89.19 108 GLN A C 1
ATOM 830 O O . GLN A 1 108 ? -12.155 2.242 1.424 1.00 89.19 108 GLN A O 1
ATOM 835 N N . ASN A 1 109 ? -12.930 2.768 3.469 1.00 90.19 109 ASN A N 1
ATOM 836 C CA . ASN A 1 109 ? -12.269 1.650 4.149 1.00 90.19 109 ASN A CA 1
ATOM 837 C C . ASN A 1 109 ? -12.962 0.321 3.814 1.00 90.19 109 ASN A C 1
ATOM 839 O O . ASN A 1 1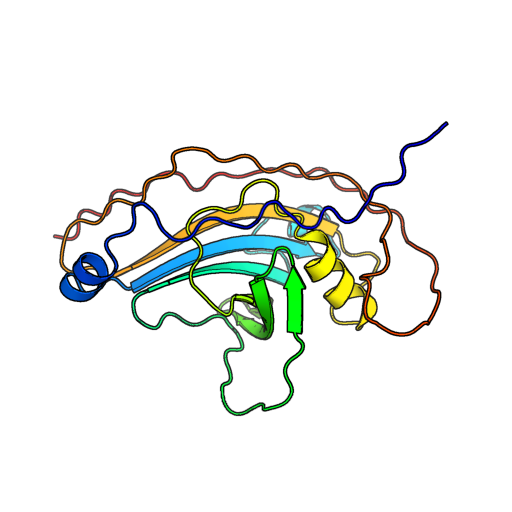09 ? -14.191 0.243 3.764 1.00 90.19 109 ASN A O 1
ATOM 843 N N . ILE A 1 110 ? -12.164 -0.729 3.624 1.00 86.00 110 ILE A N 1
ATOM 844 C CA . ILE A 1 110 ? -12.615 -2.045 3.170 1.00 86.00 110 ILE A CA 1
ATOM 845 C C . ILE A 1 110 ? -12.183 -3.125 4.168 1.00 86.00 110 ILE A C 1
ATOM 847 O O . ILE A 1 110 ? -11.011 -3.226 4.521 1.00 86.00 110 ILE A O 1
ATOM 851 N N . SER A 1 111 ? -13.106 -3.980 4.609 1.00 74.94 111 SER A N 1
ATOM 852 C CA . SER A 1 111 ? -12.796 -5.081 5.539 1.00 74.94 111 SER A CA 1
ATOM 853 C C . SER A 1 111 ? -12.485 -6.407 4.854 1.00 74.94 111 SER A C 1
ATOM 855 O O . SER A 1 111 ? -11.851 -7.265 5.455 1.00 74.94 111 SER A O 1
ATOM 857 N N . SER A 1 112 ? -12.960 -6.607 3.625 1.00 72.19 112 SER A N 1
ATOM 858 C CA . SER A 1 112 ? -12.800 -7.864 2.896 1.00 72.19 112 SER A CA 1
ATOM 859 C C . SER A 1 112 ? -12.457 -7.590 1.442 1.00 72.19 112 SER A C 1
ATOM 861 O O . SER A 1 112 ? -13.150 -6.841 0.767 1.00 72.19 112 SER A O 1
ATOM 863 N N . LEU A 1 113 ? -11.403 -8.222 0.941 1.00 69.25 113 LEU A N 1
ATOM 864 C CA . LEU A 1 113 ? -11.015 -8.171 -0.466 1.00 69.25 113 LEU A CA 1
ATOM 865 C C . LEU A 1 113 ? -11.089 -9.577 -1.056 1.00 69.25 113 LEU A C 1
ATOM 867 O O . LEU A 1 113 ? -10.084 -10.178 -1.430 1.00 69.25 113 LEU A O 1
ATOM 871 N N . THR A 1 114 ? -12.293 -10.147 -1.096 1.00 69.19 114 THR A N 1
ATOM 872 C CA . THR A 1 114 ? -12.490 -11.486 -1.658 1.00 69.19 114 THR A CA 1
ATOM 873 C C . THR A 1 114 ? -12.295 -11.464 -3.172 1.00 69.19 114 THR A C 1
ATOM 875 O O . THR A 1 114 ? -13.070 -10.838 -3.891 1.00 69.19 114 THR A O 1
ATOM 878 N N . ALA A 1 115 ? -11.283 -12.195 -3.651 1.00 65.00 115 ALA A N 1
ATOM 879 C CA . ALA A 1 115 ? -10.991 -12.388 -5.074 1.00 65.00 115 ALA A CA 1
ATOM 880 C C . ALA A 1 115 ? -10.825 -11.079 -5.878 1.00 65.00 115 ALA A C 1
ATOM 882 O O . ALA A 1 115 ? -11.198 -11.018 -7.051 1.00 65.00 115 ALA A O 1
ATOM 883 N N . LEU A 1 116 ? -10.271 -10.029 -5.259 1.00 76.94 116 LEU A N 1
ATOM 884 C CA . LEU A 1 116 ? -9.961 -8.792 -5.972 1.00 76.94 116 LEU A CA 1
ATOM 885 C C . LEU A 1 116 ? -8.713 -8.982 -6.847 1.00 76.94 116 LEU A C 1
ATOM 887 O O . LEU A 1 116 ? -7.620 -9.220 -6.336 1.00 76.94 116 LEU A O 1
ATOM 891 N N . ASP A 1 117 ? -8.868 -8.817 -8.160 1.00 82.88 117 ASP A N 1
ATOM 892 C CA . ASP A 1 117 ? -7.739 -8.692 -9.081 1.00 82.88 117 ASP A CA 1
ATOM 893 C C . ASP A 1 117 ? -7.221 -7.246 -9.085 1.00 82.88 117 ASP A C 1
ATOM 895 O O . ASP A 1 117 ? -7.893 -6.330 -9.560 1.00 82.88 117 ASP A O 1
ATOM 899 N N . VAL A 1 118 ? -6.015 -7.043 -8.554 1.00 85.94 118 VAL A N 1
ATOM 900 C CA . VAL A 1 118 ? -5.341 -5.734 -8.518 1.00 85.94 118 VAL A CA 1
ATOM 901 C C . VAL A 1 118 ? -4.532 -5.440 -9.787 1.00 85.94 118 VAL A C 1
ATOM 903 O O . VAL A 1 118 ? -3.994 -4.340 -9.931 1.00 85.94 118 VAL A O 1
ATOM 906 N N . SER A 1 119 ? -4.452 -6.378 -10.738 1.00 83.75 119 SER A N 1
ATOM 907 C CA . SER A 1 119 ? -3.708 -6.204 -11.990 1.00 83.75 119 SER A CA 1
ATOM 908 C C . SER A 1 119 ? -4.112 -4.966 -12.811 1.00 83.75 119 SER A C 1
ATOM 910 O O . SER A 1 119 ? -3.214 -4.358 -13.404 1.00 83.75 119 SER A O 1
ATOM 912 N N . PRO A 1 120 ? -5.382 -4.490 -12.829 1.00 86.12 120 PRO A N 1
ATOM 913 C CA . PRO A 1 120 ? -5.732 -3.267 -13.553 1.00 86.12 120 PRO A CA 1
ATOM 914 C C . PRO A 1 120 ? -5.009 -2.019 -13.026 1.00 86.12 120 PRO A C 1
ATOM 916 O O . PRO A 1 120 ? -4.695 -1.124 -13.813 1.00 86.12 120 PRO A O 1
ATOM 919 N N . LEU A 1 121 ? -4.684 -1.978 -11.729 1.00 89.56 121 LEU A N 1
ATOM 920 C CA . LEU A 1 121 ? -3.922 -0.887 -11.118 1.00 89.56 121 LEU A CA 1
ATOM 921 C C . LEU A 1 121 ? -2.474 -0.867 -11.620 1.00 89.56 121 LEU A C 1
ATOM 923 O O . LEU A 1 121 ? -1.961 0.183 -12.005 1.00 89.56 121 LEU A O 1
ATOM 927 N N . LEU A 1 122 ? -1.827 -2.034 -11.695 1.00 87.00 122 LEU A N 1
ATOM 928 C CA . LEU A 1 122 ? -0.467 -2.165 -12.235 1.00 87.00 122 LEU A CA 1
ATOM 929 C C . LEU A 1 122 ? -0.441 -1.861 -13.738 1.00 87.00 122 LEU A C 1
ATOM 931 O O . LEU A 1 122 ? 0.431 -1.136 -14.221 1.00 87.00 122 LEU A O 1
ATOM 935 N N . ASN A 1 123 ? -1.438 -2.354 -14.476 1.00 83.81 123 ASN A N 1
ATOM 936 C CA . ASN A 1 123 ? -1.579 -2.100 -15.907 1.00 83.81 123 ASN A CA 1
ATOM 937 C C . ASN A 1 123 ? -1.732 -0.604 -16.209 1.00 83.81 123 ASN A C 1
ATOM 939 O O . ASN A 1 123 ? -1.202 -0.134 -17.218 1.00 83.81 123 ASN A O 1
ATOM 943 N N . TYR A 1 124 ? -2.432 0.150 -15.354 1.00 87.00 124 TYR A N 1
ATOM 944 C CA . TYR A 1 124 ? -2.529 1.603 -15.487 1.00 87.00 124 TYR A CA 1
ATOM 945 C C . TYR A 1 124 ? -1.147 2.265 -15.402 1.00 87.00 124 TYR A C 1
ATOM 947 O O . TYR A 1 124 ? -0.795 3.059 -16.278 1.00 87.00 124 TYR A O 1
ATOM 955 N N . LEU A 1 125 ? -0.353 1.904 -14.389 1.00 88.19 125 LEU A N 1
ATOM 956 C CA . LEU A 1 125 ? 0.977 2.476 -14.168 1.00 88.19 125 LEU A CA 1
ATOM 957 C C . LEU A 1 125 ? 1.917 2.204 -15.348 1.00 88.19 125 LEU A C 1
ATOM 959 O O . LEU A 1 125 ? 2.568 3.121 -15.845 1.00 88.19 125 LEU A O 1
ATOM 963 N N . TRP A 1 126 ? 1.916 0.975 -15.864 1.00 81.88 126 TRP A N 1
ATOM 964 C CA . TRP A 1 126 ? 2.677 0.620 -17.061 1.00 81.88 126 TRP A CA 1
ATOM 965 C C . TRP A 1 126 ? 2.225 1.415 -18.301 1.00 81.88 126 TRP A C 1
ATOM 967 O O . TRP A 1 126 ? 3.038 2.032 -18.990 1.00 81.88 126 TRP A O 1
ATOM 977 N N . ARG A 1 127 ? 0.915 1.463 -18.585 1.00 79.88 127 ARG A N 1
ATOM 978 C CA . ARG A 1 127 ? 0.368 2.115 -19.796 1.00 79.88 127 ARG A CA 1
ATOM 979 C C . ARG A 1 127 ? 0.591 3.617 -19.836 1.00 79.88 127 ARG A C 1
ATOM 981 O O . ARG A 1 127 ? 0.700 4.191 -20.918 1.00 79.88 127 ARG A O 1
ATOM 988 N N . LYS A 1 128 ? 0.592 4.259 -18.672 1.00 79.75 128 LYS A N 1
ATOM 989 C CA . LYS A 1 128 ? 0.777 5.705 -18.540 1.00 79.75 128 LYS A CA 1
ATOM 990 C C . LYS A 1 128 ? 2.238 6.097 -18.295 1.00 79.75 128 LYS A C 1
ATOM 992 O O . LYS A 1 128 ? 2.498 7.264 -18.038 1.00 79.75 128 LYS A O 1
ATOM 997 N N . VAL A 1 129 ? 3.167 5.148 -18.469 1.00 67.19 129 VAL A N 1
ATOM 998 C CA . VAL A 1 129 ? 4.625 5.342 -18.389 1.00 67.19 129 VAL A CA 1
ATOM 999 C C . VAL A 1 129 ? 5.079 5.811 -17.000 1.00 67.19 129 VAL A C 1
ATOM 1001 O O . VAL A 1 129 ? 5.983 6.625 -16.867 1.00 67.19 129 VAL A O 1
ATOM 1004 N N . TYR A 1 130 ? 4.453 5.283 -15.947 1.00 77.75 130 TYR A N 1
ATOM 1005 C CA . TYR A 1 130 ? 4.958 5.434 -14.581 1.00 77.75 130 TYR A CA 1
ATOM 1006 C C . TYR A 1 130 ? 5.986 4.352 -14.243 1.00 77.75 130 TYR A C 1
ATOM 1008 O O . TYR A 1 130 ? 6.889 4.597 -13.459 1.00 77.75 130 TYR A O 1
ATOM 1016 N N . ILE A 1 131 ? 5.870 3.165 -14.846 1.00 82.94 131 ILE A N 1
ATOM 1017 C CA . ILE A 1 131 ? 6.741 2.020 -14.566 1.00 82.94 131 ILE A CA 1
ATOM 1018 C C . ILE A 1 131 ? 7.280 1.436 -15.889 1.00 82.94 131 ILE A C 1
ATOM 1020 O O . ILE A 1 131 ? 6.487 1.256 -16.824 1.00 82.94 131 ILE A O 1
ATOM 1024 N N . PRO A 1 132 ? 8.590 1.122 -15.987 1.00 76.81 132 PRO A N 1
ATOM 1025 C CA . PRO A 1 132 ? 9.182 0.465 -17.154 1.00 76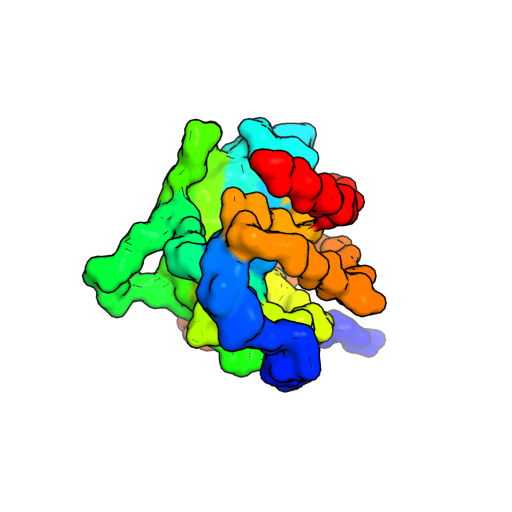.81 132 PRO A CA 1
ATOM 1026 C C . PRO A 1 132 ? 8.545 -0.893 -17.480 1.00 76.81 132 PRO A C 1
ATOM 1028 O O . PRO A 1 132 ? 8.090 -1.622 -16.603 1.00 76.81 132 PRO A O 1
ATOM 1031 N N . SER A 1 133 ? 8.513 -1.256 -18.764 1.00 74.75 133 SER A N 1
ATOM 1032 C CA . SER A 1 133 ? 7.900 -2.512 -19.231 1.00 74.75 133 SER A CA 1
ATOM 1033 C C . SER A 1 133 ? 8.709 -3.774 -18.926 1.00 74.75 133 SER A C 1
ATOM 1035 O O . SER A 1 133 ? 8.184 -4.875 -19.054 1.00 74.75 133 SER A O 1
ATOM 1037 N N . ASP A 1 134 ? 9.985 -3.608 -18.609 1.00 78.38 134 ASP A N 1
ATOM 1038 C CA . ASP A 1 134 ? 10.974 -4.640 -18.307 1.00 78.38 134 ASP A CA 1
ATOM 1039 C C . ASP A 1 134 ? 11.249 -4.775 -16.801 1.00 78.38 134 ASP A C 1
ATOM 1041 O O . ASP A 1 134 ? 12.132 -5.533 -16.410 1.00 78.38 134 ASP A O 1
ATOM 1045 N N . ILE A 1 135 ? 10.480 -4.081 -15.952 1.00 83.56 135 ILE A N 1
ATOM 1046 C CA . ILE A 1 135 ? 10.620 -4.175 -14.499 1.00 83.56 135 ILE A CA 1
ATOM 1047 C C . ILE A 1 135 ? 10.214 -5.568 -13.989 1.00 83.56 135 ILE A C 1
ATOM 1049 O O . ILE A 1 135 ? 9.228 -6.164 -14.442 1.00 83.56 135 ILE A O 1
ATOM 1053 N N . TYR A 1 136 ? 10.928 -6.069 -12.987 1.00 84.88 136 TYR A N 1
ATOM 1054 C CA . TYR A 1 136 ? 10.542 -7.264 -12.252 1.00 84.88 136 TYR A CA 1
ATOM 1055 C C . TYR A 1 136 ? 9.487 -6.936 -11.202 1.00 84.88 136 TYR A C 1
ATOM 1057 O O . TYR A 1 136 ? 9.592 -5.950 -10.478 1.00 84.88 136 TYR A O 1
ATOM 1065 N N . VAL A 1 137 ? 8.492 -7.816 -11.085 1.00 87.56 137 VAL A N 1
ATOM 1066 C CA . VAL A 1 137 ? 7.624 -7.898 -9.907 1.00 87.56 137 VAL A CA 1
ATOM 1067 C C . VAL A 1 137 ? 8.258 -8.879 -8.940 1.00 87.56 137 VAL A C 1
ATOM 1069 O O . VAL A 1 137 ? 8.422 -10.053 -9.285 1.00 87.56 137 VAL A O 1
ATOM 1072 N N . GLY A 1 138 ? 8.643 -8.391 -7.765 1.00 88.81 138 GLY A N 1
ATOM 1073 C CA . GLY A 1 138 ? 9.314 -9.196 -6.760 1.00 88.81 138 GLY A CA 1
ATOM 1074 C C . GLY A 1 138 ? 8.428 -9.487 -5.563 1.00 88.81 138 GLY A C 1
ATOM 1075 O O . GLY A 1 138 ? 7.393 -10.139 -5.703 1.00 88.81 138 GLY A O 1
ATOM 1076 N N . ALA A 1 139 ? 8.852 -9.039 -4.384 1.00 87.50 139 ALA A N 1
ATOM 1077 C CA . ALA A 1 139 ? 8.146 -9.332 -3.148 1.00 87.50 139 ALA A CA 1
ATOM 1078 C C . ALA A 1 139 ? 6.742 -8.712 -3.148 1.00 87.50 139 ALA A C 1
ATOM 1080 O O . ALA A 1 139 ? 6.536 -7.559 -3.536 1.00 87.50 139 ALA A O 1
ATOM 1081 N N . VAL A 1 140 ? 5.775 -9.490 -2.666 1.00 89.12 140 VAL A N 1
ATOM 1082 C CA . VAL A 1 140 ? 4.403 -9.040 -2.436 1.00 89.12 140 VAL A CA 1
ATOM 1083 C C . VAL A 1 140 ? 4.067 -9.288 -0.977 1.00 89.12 140 VAL A C 1
ATOM 1085 O O . VAL A 1 140 ? 4.224 -10.401 -0.474 1.00 89.12 140 VAL A O 1
ATOM 1088 N N . GLN A 1 141 ? 3.635 -8.235 -0.292 1.00 89.44 141 GLN A N 1
ATOM 1089 C CA . GLN A 1 141 ? 3.380 -8.246 1.143 1.00 89.44 141 GLN A CA 1
ATOM 1090 C C . GLN A 1 141 ? 2.025 -7.618 1.418 1.00 89.44 141 GLN A C 1
ATOM 1092 O O . GLN A 1 141 ? 1.693 -6.587 0.848 1.00 89.44 141 GLN A O 1
ATOM 1097 N N . TRP A 1 142 ? 1.250 -8.204 2.316 1.00 90.00 142 TRP A N 1
ATOM 1098 C CA . TRP A 1 142 ? 0.011 -7.613 2.810 1.00 90.00 142 TRP A CA 1
ATOM 1099 C C . TRP A 1 142 ? 0.032 -7.652 4.331 1.00 90.00 142 TRP A C 1
ATOM 1101 O O . TRP A 1 142 ? 0.504 -8.627 4.919 1.00 90.00 142 TRP A O 1
ATOM 1111 N N . GLY A 1 143 ? -0.468 -6.596 4.958 1.00 87.31 143 GLY A N 1
ATOM 1112 C CA . GLY A 1 143 ? -0.537 -6.514 6.408 1.00 87.31 143 GLY A CA 1
ATOM 1113 C C . GLY A 1 143 ? -0.959 -5.135 6.882 1.00 87.31 143 GLY A C 1
ATOM 1114 O O . GLY A 1 143 ? -1.470 -4.321 6.103 1.00 87.31 143 GLY A O 1
ATOM 1115 N N . ASN A 1 144 ? -0.736 -4.890 8.170 1.00 87.81 144 ASN A N 1
ATOM 1116 C CA . ASN A 1 144 ? -1.025 -3.623 8.818 1.00 87.81 144 ASN A CA 1
ATOM 1117 C C . ASN A 1 144 ? 0.251 -2.816 9.123 1.00 87.81 144 ASN A C 1
ATOM 1119 O O . ASN A 1 144 ? 1.291 -3.373 9.460 1.00 87.81 144 ASN A O 1
ATOM 1123 N N . ASP A 1 145 ? 0.135 -1.492 9.057 1.00 89.50 145 ASP A N 1
ATOM 1124 C CA . ASP A 1 145 ? 1.092 -0.518 9.598 1.00 89.50 145 ASP A CA 1
ATOM 1125 C C . ASP A 1 145 ? 0.434 0.139 10.810 1.00 89.50 145 ASP A C 1
ATOM 1127 O O . ASP A 1 145 ? -0.374 1.055 10.653 1.00 89.50 145 ASP A O 1
ATOM 1131 N N . ALA A 1 146 ? 0.694 -0.400 12.004 1.00 89.12 146 ALA A N 1
ATOM 1132 C CA . ALA A 1 146 ? 0.215 0.150 13.270 1.00 89.12 146 ALA A CA 1
ATOM 1133 C C . ALA A 1 146 ? 1.269 1.092 13.858 1.00 89.12 146 ALA A C 1
ATOM 1135 O O . ALA A 1 146 ? 2.425 0.710 14.022 1.00 89.12 146 ALA A O 1
ATOM 1136 N N . ARG A 1 147 ? 0.855 2.314 14.199 1.00 88.12 147 ARG A N 1
ATOM 1137 C CA . ARG A 1 147 ? 1.757 3.371 14.682 1.00 88.12 147 ARG A CA 1
ATOM 1138 C C . ARG A 1 147 ? 1.448 3.829 16.095 1.00 88.12 147 ARG A C 1
ATOM 1140 O O . ARG A 1 147 ? 2.362 4.220 16.812 1.00 88.12 147 ARG A O 1
ATOM 1147 N N . HIS A 1 148 ? 0.172 3.825 16.475 1.00 89.31 148 HIS A N 1
ATOM 1148 C CA . HIS A 1 148 ? -0.254 4.301 17.784 1.00 89.31 148 HIS A CA 1
ATOM 1149 C C . HIS A 1 148 ? -1.584 3.680 18.217 1.00 89.31 148 HIS A C 1
ATOM 1151 O O . HIS A 1 148 ? -2.454 3.428 17.380 1.00 89.31 148 HIS A O 1
ATOM 1157 N N . SER A 1 149 ? -1.721 3.475 19.525 1.00 87.94 149 SER A N 1
ATOM 1158 C CA . SER A 1 149 ? -2.985 3.375 20.250 1.00 87.94 149 SER A CA 1
ATOM 1159 C C . SER A 1 149 ? -2.724 3.657 21.731 1.00 87.94 149 SER A C 1
ATOM 1161 O O . SER A 1 149 ? -1.627 3.399 22.228 1.00 87.94 149 SER A O 1
ATOM 1163 N N . ASN A 1 150 ? -3.731 4.159 22.442 1.00 86.69 150 ASN A N 1
ATOM 1164 C CA . ASN A 1 150 ? -3.690 4.336 23.895 1.00 86.69 150 ASN A CA 1
ATOM 1165 C C . ASN A 1 150 ? -4.177 3.092 24.674 1.00 86.69 150 ASN A C 1
ATOM 1167 O O . ASN A 1 150 ? -4.176 3.100 25.906 1.00 86.69 150 ASN A O 1
ATOM 1171 N N . LYS A 1 151 ? -4.629 2.043 23.970 1.00 80.19 151 LYS A N 1
ATOM 1172 C CA . LYS A 1 151 ? -5.084 0.765 24.533 1.00 80.19 151 LYS A CA 1
ATOM 1173 C C . LYS A 1 151 ? -4.672 -0.397 23.630 1.00 80.19 151 LYS A C 1
ATOM 1175 O O . LYS A 1 151 ? -4.238 -0.216 22.498 1.00 80.19 151 LYS A O 1
ATOM 1180 N N . ASN A 1 152 ? -4.861 -1.614 24.127 1.00 80.44 152 ASN A N 1
ATOM 1181 C CA . ASN A 1 152 ? -4.644 -2.815 23.330 1.00 80.44 152 ASN A CA 1
ATOM 1182 C C . ASN A 1 152 ? -5.680 -2.911 22.207 1.00 80.44 152 ASN A C 1
ATOM 1184 O O . ASN A 1 152 ? -6.885 -2.835 22.450 1.00 80.44 152 ASN A O 1
ATOM 1188 N N . VAL A 1 153 ? -5.191 -3.126 20.987 1.00 79.75 153 VAL A N 1
ATOM 1189 C CA . VAL A 1 153 ? -6.002 -3.290 19.779 1.00 79.75 153 VAL A CA 1
ATOM 1190 C C . VAL A 1 153 ? -5.552 -4.547 19.058 1.00 79.75 153 VAL A C 1
ATOM 1192 O O . VAL A 1 153 ? -4.362 -4.761 18.832 1.00 79.75 153 VAL A O 1
ATOM 1195 N N . THR A 1 154 ? -6.511 -5.385 18.683 1.00 78.50 154 THR A N 1
ATOM 1196 C CA . THR A 1 154 ? -6.243 -6.623 17.954 1.00 78.50 154 THR A CA 1
ATOM 1197 C C . THR A 1 154 ? -6.482 -6.411 16.466 1.00 78.50 154 THR A C 1
ATOM 1199 O O . THR A 1 154 ? -7.578 -6.040 16.048 1.00 78.50 154 THR A O 1
ATOM 1202 N N . PHE A 1 155 ? -5.456 -6.681 15.660 1.00 82.44 155 PHE A N 1
ATOM 1203 C CA . PHE A 1 155 ? -5.616 -6.892 14.227 1.00 82.44 155 PHE A CA 1
ATOM 1204 C C . PHE A 1 155 ? -5.862 -8.382 13.984 1.00 82.44 155 PHE A C 1
ATOM 1206 O O . PHE A 1 155 ? -4.981 -9.201 14.241 1.00 82.44 155 PHE A O 1
ATOM 1213 N N . ASP A 1 156 ? -7.065 -8.720 13.526 1.00 80.56 156 ASP A N 1
ATOM 1214 C CA . ASP A 1 156 ? -7.477 -10.099 13.264 1.00 80.56 156 ASP A CA 1
ATOM 1215 C C . ASP A 1 156 ? -7.697 -10.339 11.767 1.00 80.56 156 ASP A C 1
ATOM 1217 O O . ASP A 1 156 ? -8.254 -9.496 11.056 1.00 80.56 156 ASP A O 1
ATOM 1221 N N . VAL A 1 157 ? -7.248 -11.503 11.294 1.00 79.69 157 VAL A N 1
ATOM 1222 C CA . VAL A 1 157 ? -7.325 -11.910 9.888 1.00 79.69 157 VAL A CA 1
ATOM 1223 C C . VAL A 1 157 ? -7.881 -13.322 9.818 1.00 79.69 157 VAL A C 1
ATOM 1225 O O . VAL A 1 157 ? -7.168 -14.303 10.017 1.00 79.69 157 VAL A O 1
ATOM 1228 N N . SER A 1 158 ? -9.163 -13.429 9.480 1.00 79.25 158 SER A N 1
ATOM 1229 C CA . SER A 1 158 ? -9.854 -14.717 9.407 1.00 79.25 158 SER A CA 1
ATOM 1230 C C . SER A 1 158 ? -9.430 -15.568 8.209 1.00 79.25 158 SER A C 1
ATOM 1232 O O . SER A 1 158 ? -9.463 -16.796 8.267 1.00 79.25 158 SER A O 1
ATOM 1234 N N . THR A 1 159 ? -9.060 -14.950 7.086 1.00 77.00 159 THR A N 1
ATOM 1235 C CA . THR A 1 159 ? -8.609 -15.654 5.878 1.00 77.00 159 THR A CA 1
ATOM 1236 C C . THR A 1 159 ? -7.733 -14.743 5.031 1.00 77.00 159 THR A C 1
ATOM 1238 O O . THR A 1 159 ? -8.082 -13.590 4.781 1.00 77.00 159 THR A O 1
ATOM 1241 N N . ILE A 1 160 ? -6.626 -15.287 4.527 1.00 79.31 160 ILE A N 1
ATOM 1242 C CA . ILE A 1 160 ? -5.757 -14.625 3.557 1.00 79.31 160 ILE A CA 1
ATOM 1243 C C . ILE A 1 160 ? -5.356 -15.604 2.453 1.00 79.31 160 ILE A C 1
ATOM 1245 O O . ILE A 1 160 ? -5.044 -16.764 2.710 1.00 79.31 160 ILE A O 1
ATOM 1249 N N . GLY A 1 161 ? -5.356 -15.122 1.213 1.00 80.88 161 GLY A N 1
ATOM 1250 C CA . GLY A 1 161 ? -4.845 -15.848 0.058 1.00 80.88 161 GLY A CA 1
ATOM 1251 C C . GLY A 1 161 ? -4.375 -14.865 -1.004 1.00 80.88 161 GLY A C 1
ATOM 1252 O O . GLY A 1 161 ? -5.119 -13.965 -1.386 1.00 80.88 161 GLY A O 1
ATOM 1253 N N . ILE A 1 162 ? -3.140 -15.031 -1.470 1.00 80.38 162 ILE A N 1
ATOM 1254 C CA . ILE A 1 162 ? -2.549 -14.207 -2.526 1.00 80.38 162 ILE A CA 1
ATOM 1255 C C . ILE A 1 162 ? -2.051 -15.150 -3.611 1.00 80.38 162 ILE A C 1
ATOM 1257 O O . ILE A 1 162 ? -1.188 -15.988 -3.365 1.00 80.38 162 ILE A O 1
ATOM 1261 N N . ASN A 1 163 ? -2.594 -14.992 -4.815 1.00 80.75 163 ASN A N 1
ATOM 1262 C CA . ASN A 1 163 ? -2.160 -15.729 -5.992 1.00 80.75 163 ASN A CA 1
ATOM 1263 C C . ASN A 1 163 ? -1.535 -14.758 -6.981 1.00 80.75 163 ASN A C 1
ATOM 1265 O O . ASN A 1 163 ? -2.163 -13.778 -7.378 1.00 80.75 163 ASN A O 1
ATOM 1269 N N . ILE A 1 164 ? -0.314 -15.064 -7.407 1.00 76.94 164 ILE A N 1
ATOM 1270 C CA . ILE A 1 164 ? 0.390 -14.276 -8.410 1.00 76.94 164 ILE A CA 1
ATOM 1271 C C . ILE A 1 164 ? 0.502 -15.132 -9.651 1.00 76.94 164 ILE A C 1
ATOM 1273 O O . ILE A 1 164 ? 1.138 -16.184 -9.662 1.00 76.94 164 ILE A O 1
ATOM 1277 N N . ILE A 1 165 ? -0.174 -14.679 -10.697 1.00 75.00 165 ILE A N 1
ATOM 1278 C CA . ILE A 1 165 ? -0.264 -15.392 -11.957 1.00 75.00 165 ILE A CA 1
ATOM 1279 C C . ILE A 1 165 ? 0.375 -14.508 -13.011 1.00 75.00 165 ILE A C 1
ATOM 1281 O O . ILE A 1 165 ? 0.061 -13.323 -13.129 1.00 75.00 165 ILE A O 1
ATOM 1285 N N . LYS A 1 166 ? 1.265 -15.100 -13.803 1.00 68.94 166 LYS A N 1
ATOM 1286 C CA . LYS A 1 166 ? 1.806 -14.454 -14.993 1.00 68.94 166 LYS A CA 1
ATOM 1287 C C . LYS A 1 166 ? 0.653 -14.112 -15.939 1.00 68.94 166 LYS A C 1
ATOM 1289 O O . LYS A 1 166 ? 0.057 -14.997 -16.549 1.00 68.94 166 LYS A O 1
ATOM 1294 N N . GLY A 1 167 ? 0.329 -12.829 -16.034 1.00 58.16 167 GLY A N 1
ATOM 1295 C CA . GLY A 1 167 ? -0.730 -12.332 -16.904 1.00 58.16 167 GLY A CA 1
ATOM 1296 C C . GLY A 1 167 ? -0.252 -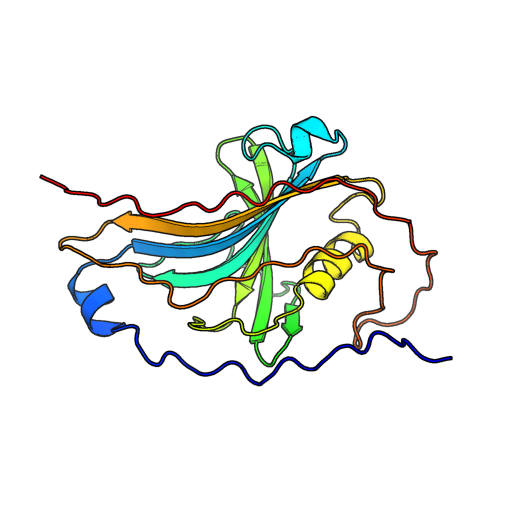12.061 -18.330 1.00 58.16 167 GLY A C 1
ATOM 1297 O O . GLY A 1 167 ? 0.935 -11.867 -18.589 1.00 58.16 167 GLY A O 1
ATOM 1298 N N . THR A 1 168 ? -1.212 -11.989 -19.254 1.00 53.69 168 THR A N 1
ATOM 1299 C CA . THR A 1 168 ? -1.077 -11.184 -20.476 1.00 53.69 168 THR A CA 1
ATOM 1300 C C . THR A 1 168 ? -1.813 -9.870 -20.204 1.00 53.69 168 THR A C 1
ATOM 1302 O O . THR A 1 168 ? -2.994 -9.943 -19.865 1.00 53.69 168 THR A O 1
ATOM 1305 N N . PRO A 1 169 ? -1.171 -8.690 -20.296 1.00 50.22 169 PRO A N 1
ATOM 1306 C CA . PRO A 1 169 ? -1.825 -7.405 -20.053 1.00 50.22 169 PRO A CA 1
ATOM 1307 C C . PRO A 1 169 ? -3.140 -7.268 -20.836 1.00 50.22 169 PRO A C 1
ATOM 1309 O O . PRO A 1 169 ? -3.132 -7.129 -22.060 1.00 50.22 169 PRO A O 1
ATOM 1312 N N . VAL A 1 170 ? -4.277 -7.290 -20.140 1.00 45.50 170 VAL A N 1
ATOM 1313 C CA . VAL A 1 170 ? -5.597 -7.012 -20.725 1.00 45.50 170 VAL A CA 1
ATOM 1314 C C . VAL A 1 170 ? -5.896 -5.516 -20.634 1.00 45.50 170 VAL A C 1
ATOM 1316 O O . VAL A 1 170 ? -5.449 -4.825 -19.717 1.00 45.50 170 VAL A O 1
ATOM 1319 N N . GLN A 1 171 ? -6.595 -4.969 -21.631 1.00 41.91 171 GLN A N 1
ATOM 1320 C CA . GLN A 1 171 ? -7.009 -3.567 -21.589 1.00 41.91 171 GLN A CA 1
ATOM 1321 C C . GLN A 1 171 ? -8.017 -3.368 -20.454 1.00 41.91 171 GLN A C 1
ATOM 1323 O O . GLN A 1 171 ? -9.001 -4.099 -20.381 1.00 41.91 171 GLN A O 1
ATOM 1328 N N . ALA A 1 172 ? -7.797 -2.371 -19.593 1.00 37.62 172 ALA A N 1
ATOM 1329 C CA . ALA A 1 172 ? -8.853 -1.899 -18.709 1.00 37.62 172 ALA A CA 1
ATOM 1330 C C . ALA A 1 172 ? -9.994 -1.357 -19.584 1.00 37.62 172 ALA A C 1
ATOM 1332 O O . ALA A 1 172 ? -9.762 -0.490 -20.433 1.00 37.62 172 ALA A O 1
ATOM 1333 N N . ILE A 1 173 ? -11.209 -1.879 -19.404 1.00 34.44 173 ILE A N 1
ATOM 1334 C CA . ILE A 1 173 ? -12.403 -1.342 -20.064 1.00 34.44 173 ILE A CA 1
ATOM 1335 C C . ILE A 1 173 ? -12.577 0.095 -19.550 1.00 34.44 173 ILE A C 1
ATOM 1337 O O . ILE A 1 173 ? -12.847 0.297 -18.370 1.00 34.44 173 ILE A O 1
ATOM 1341 N N . GLY A 1 174 ? -12.350 1.086 -20.419 1.00 37.44 174 GLY A N 1
ATOM 1342 C CA . GLY A 1 174 ? -12.557 2.508 -20.108 1.00 37.44 174 GLY A CA 1
ATOM 1343 C C . GLY A 1 174 ? -11.458 3.486 -20.546 1.00 37.44 174 GLY A C 1
ATOM 1344 O O . GLY A 1 174 ? -11.671 4.690 -20.453 1.00 37.44 174 GLY A O 1
ATOM 1345 N N . ALA A 1 175 ? -10.308 3.032 -21.056 1.00 33.84 175 ALA A N 1
ATOM 1346 C CA . ALA A 1 175 ? -9.287 3.934 -21.601 1.00 33.84 175 ALA A CA 1
ATOM 1347 C C . ALA A 1 175 ? -9.156 3.755 -23.119 1.00 33.84 175 ALA A C 1
ATOM 1349 O O . ALA A 1 175 ? -8.810 2.673 -23.587 1.00 33.84 175 ALA A O 1
ATOM 1350 N N . GLY A 1 176 ? -9.441 4.828 -23.865 1.00 35.03 176 GLY A N 1
ATOM 1351 C CA . GLY A 1 176 ? -9.403 4.881 -25.327 1.00 35.03 176 GLY A CA 1
ATOM 1352 C C . GLY A 1 176 ? -8.119 4.321 -25.947 1.00 35.03 176 GLY A C 1
ATOM 1353 O O . GLY A 1 176 ? -7.025 4.418 -25.383 1.00 35.03 176 GLY A O 1
ATOM 1354 N N . GLU A 1 177 ? -8.304 3.716 -27.120 1.00 37.41 177 GLU A N 1
ATOM 1355 C CA . GLU A 1 177 ? -7.320 3.003 -27.930 1.00 37.41 177 GLU A CA 1
ATOM 1356 C C . GLU A 1 177 ? -5.962 3.702 -28.036 1.00 37.41 177 GLU A C 1
ATOM 1358 O O . GLU A 1 177 ? -5.871 4.790 -28.596 1.00 37.41 177 GLU A O 1
ATOM 1363 N N . LYS A 1 178 ? -4.893 2.992 -27.646 1.00 35.72 178 LYS A N 1
ATOM 1364 C CA . LYS A 1 178 ? -3.729 2.753 -28.519 1.00 35.72 178 LYS A CA 1
ATOM 1365 C C . LYS A 1 178 ? -3.161 1.358 -28.249 1.00 35.72 178 LYS A C 1
ATOM 1367 O O . LYS A 1 178 ? -2.729 1.045 -27.142 1.00 35.72 178 LYS A O 1
ATOM 1372 N N . SER A 1 179 ? -3.188 0.516 -29.280 1.00 33.41 179 SER A N 1
ATOM 1373 C CA . SER A 1 179 ? -2.607 -0.828 -29.292 1.00 33.41 179 SER A CA 1
ATOM 1374 C C . SER A 1 179 ? -1.084 -0.756 -29.140 1.00 33.41 179 SER A C 1
ATOM 1376 O O . SER A 1 179 ? -0.408 -0.107 -29.939 1.00 33.41 179 SER A O 1
ATOM 1378 N N . ARG A 1 180 ? -0.529 -1.426 -28.124 1.00 43.16 180 ARG A N 1
ATOM 1379 C CA . ARG A 1 180 ? 0.914 -1.682 -28.015 1.00 43.16 180 ARG A CA 1
ATOM 1380 C C . ARG A 1 180 ? 1.131 -3.117 -27.539 1.00 43.16 180 ARG A C 1
ATOM 1382 O O . ARG A 1 180 ? 0.416 -3.581 -26.653 1.00 43.16 180 ARG A O 1
ATOM 1389 N N . LYS A 1 181 ? 2.078 -3.820 -28.176 1.00 32.22 181 LYS A N 1
ATOM 1390 C CA . LYS A 1 181 ? 2.392 -5.237 -27.921 1.00 32.22 181 LYS A CA 1
ATOM 1391 C C . LYS A 1 181 ? 2.637 -5.491 -26.429 1.00 32.22 181 LYS A C 1
ATOM 1393 O O . LYS A 1 181 ? 3.409 -4.775 -25.797 1.00 32.22 181 LYS A O 1
ATOM 1398 N N . ALA A 1 182 ? 1.985 -6.527 -25.910 1.00 34.72 182 ALA A N 1
ATOM 1399 C CA . ALA A 1 182 ? 2.119 -7.013 -24.543 1.00 34.72 182 ALA A CA 1
ATOM 1400 C C . ALA A 1 182 ? 3.488 -7.694 -24.325 1.00 34.72 182 ALA A C 1
ATOM 1402 O O . ALA A 1 182 ? 3.813 -8.607 -25.089 1.00 34.72 182 ALA A O 1
ATOM 1403 N N . PRO A 1 183 ? 4.283 -7.294 -23.315 1.00 36.28 183 PRO A N 1
ATOM 1404 C CA . PRO A 1 183 ? 5.493 -8.011 -22.934 1.00 36.28 183 PRO A CA 1
ATOM 1405 C C . PRO A 1 183 ? 5.193 -9.176 -21.979 1.00 36.28 183 PRO A C 1
ATOM 1407 O O . PRO A 1 183 ? 4.152 -9.242 -21.321 1.00 36.28 183 PRO A O 1
ATOM 1410 N N . THR A 1 184 ? 6.136 -10.109 -21.922 1.00 32.25 184 THR A N 1
ATOM 1411 C CA . THR A 1 184 ? 6.091 -11.344 -21.138 1.00 32.25 184 THR A CA 1
ATOM 1412 C C . THR A 1 184 ? 6.688 -11.105 -19.744 1.00 32.25 184 THR A C 1
ATOM 1414 O O . THR A 1 184 ? 7.897 -10.957 -19.622 1.00 32.25 184 THR A O 1
ATOM 1417 N N . PHE A 1 185 ? 5.880 -11.124 -18.679 1.00 37.25 185 PHE A N 1
ATOM 1418 C CA . PHE A 1 185 ? 6.374 -11.022 -17.292 1.00 37.25 185 PHE A CA 1
ATOM 1419 C C . PHE A 1 185 ? 6.974 -12.355 -16.814 1.00 37.25 185 PHE A C 1
ATOM 1421 O O . PHE A 1 185 ? 6.310 -13.378 -16.908 1.00 37.25 185 PHE A O 1
ATOM 1428 N N . SER A 1 186 ? 8.196 -12.407 -16.286 1.00 31.19 186 SER A N 1
ATOM 1429 C CA . SER A 1 186 ? 8.737 -13.612 -15.625 1.00 31.19 186 SER A CA 1
ATOM 1430 C C . SER A 1 186 ? 9.390 -13.227 -14.301 1.00 31.19 186 SER A C 1
ATOM 1432 O O . SER A 1 186 ? 10.297 -12.406 -14.289 1.00 31.19 186 SER A O 1
ATOM 1434 N N . GLY A 1 187 ? 8.952 -13.844 -13.203 1.00 31.28 187 GLY A N 1
ATOM 1435 C CA . GLY A 1 187 ? 9.528 -13.661 -11.871 1.00 31.28 187 GLY A CA 1
ATOM 1436 C C . GLY A 1 187 ? 9.134 -14.806 -10.936 1.00 31.28 187 GLY A C 1
ATOM 1437 O O . GLY A 1 187 ? 8.032 -15.341 -11.035 1.00 31.28 187 GLY A O 1
ATOM 1438 N N . LEU A 1 188 ? 10.061 -15.202 -10.064 1.00 30.16 188 LEU A N 1
ATOM 1439 C CA . LEU A 1 188 ? 9.805 -16.048 -8.893 1.00 30.16 188 LEU A CA 1
ATOM 1440 C C . LEU A 1 188 ? 9.378 -15.104 -7.767 1.00 30.16 188 LEU A C 1
ATOM 1442 O O . LEU A 1 188 ? 10.083 -14.124 -7.541 1.00 30.16 188 LEU A O 1
ATOM 1446 N N . VAL A 1 189 ? 8.264 -15.374 -7.088 1.00 33.88 189 VAL A N 1
ATOM 1447 C CA . VAL A 1 189 ? 7.758 -14.491 -6.030 1.00 33.88 189 VAL A CA 1
ATOM 1448 C C . VAL A 1 189 ? 7.805 -15.186 -4.680 1.00 33.88 189 VAL A C 1
ATOM 1450 O O . VAL A 1 189 ? 7.258 -16.276 -4.520 1.00 33.88 189 VAL A O 1
ATOM 1453 N N . LEU A 1 190 ? 8.438 -14.526 -3.712 1.00 27.78 190 LEU A N 1
ATOM 1454 C CA . LEU A 1 190 ? 8.353 -14.873 -2.302 1.00 27.78 190 LEU A CA 1
ATOM 1455 C C . LEU A 1 190 ? 7.194 -14.083 -1.666 1.00 27.78 190 LEU A C 1
ATOM 1457 O O . LEU A 1 190 ? 7.227 -12.853 -1.615 1.00 27.78 190 LEU A O 1
ATOM 1461 N N . ALA A 1 191 ? 6.156 -14.780 -1.199 1.00 31.73 191 ALA A N 1
ATOM 1462 C CA . ALA A 1 191 ? 5.100 -14.182 -0.383 1.00 31.73 191 ALA A CA 1
ATOM 1463 C C . ALA A 1 191 ? 5.550 -14.204 1.083 1.00 31.73 191 ALA A C 1
ATOM 1465 O O . ALA A 1 191 ? 5.675 -15.271 1.681 1.00 31.73 191 ALA A O 1
ATOM 1466 N N . MET A 1 192 ? 5.823 -13.030 1.652 1.00 33.41 192 MET A N 1
ATOM 1467 C CA . MET A 1 192 ? 6.208 -12.882 3.058 1.00 33.41 192 MET A CA 1
ATOM 1468 C C . MET A 1 192 ? 5.006 -12.333 3.828 1.00 33.41 192 MET A C 1
ATOM 1470 O O . MET A 1 192 ? 4.527 -11.235 3.541 1.00 33.41 192 MET A O 1
ATOM 1474 N N . ILE A 1 193 ? 4.504 -13.117 4.782 1.00 35.97 193 ILE A N 1
ATOM 1475 C CA . ILE A 1 193 ? 3.408 -12.729 5.674 1.00 35.97 193 ILE A CA 1
ATOM 1476 C C . ILE A 1 193 ? 4.022 -11.982 6.860 1.00 35.97 193 ILE A C 1
ATOM 1478 O O . ILE A 1 193 ? 4.797 -12.561 7.619 1.00 35.97 193 ILE A O 1
ATOM 1482 N N . GLY A 1 194 ? 3.669 -10.710 7.039 1.00 34.91 194 GLY A N 1
ATOM 1483 C CA . GLY A 1 194 ? 3.899 -10.017 8.305 1.00 34.91 194 GLY A CA 1
ATOM 1484 C C . GLY A 1 194 ? 2.843 -10.473 9.308 1.00 34.91 194 GLY A C 1
ATOM 1485 O O . GLY A 1 194 ? 1.743 -9.932 9.317 1.00 34.91 194 GLY A O 1
ATOM 1486 N N . ALA A 1 195 ? 3.133 -11.508 10.098 1.00 28.39 195 ALA A N 1
ATOM 1487 C CA . ALA A 1 195 ? 2.236 -11.980 11.150 1.00 28.39 195 ALA A CA 1
ATOM 1488 C C . ALA A 1 195 ? 2.644 -11.400 12.513 1.00 28.39 195 ALA A C 1
ATOM 1490 O O . ALA A 1 195 ? 3.792 -11.538 12.921 1.00 28.39 195 ALA A O 1
ATOM 1491 N N . VAL A 1 196 ? 1.655 -10.796 13.183 1.00 27.97 196 VAL A N 1
ATOM 1492 C CA . VAL A 1 196 ? 1.523 -10.534 14.628 1.00 27.97 196 VAL A CA 1
ATOM 1493 C C . VAL A 1 196 ? 2.766 -9.968 15.324 1.00 27.97 196 VAL A C 1
ATOM 1495 O O . VAL A 1 196 ? 3.635 -10.701 15.786 1.00 27.97 196 VAL A O 1
ATOM 1498 N N . ILE A 1 197 ? 2.768 -8.650 15.532 1.00 26.11 197 ILE A N 1
ATOM 1499 C CA . ILE A 1 197 ? 3.535 -8.034 16.617 1.00 26.11 197 ILE A CA 1
ATOM 1500 C C . ILE A 1 197 ? 2.525 -7.620 17.689 1.00 26.11 197 ILE A C 1
ATOM 1502 O O . ILE A 1 197 ? 1.723 -6.711 17.480 1.00 26.11 197 ILE A O 1
ATOM 1506 N N . ILE A 1 198 ? 2.535 -8.328 18.821 1.00 24.33 198 ILE A N 1
ATOM 1507 C CA . ILE A 1 198 ? 1.910 -7.850 20.056 1.00 24.33 198 ILE A CA 1
ATOM 1508 C C . ILE A 1 198 ? 2.798 -6.705 20.536 1.00 24.33 198 ILE A C 1
ATOM 1510 O O . ILE A 1 198 ? 3.927 -6.943 20.963 1.00 24.33 198 ILE A O 1
ATOM 1514 N N . PHE A 1 199 ? 2.324 -5.470 20.416 1.00 27.11 199 PHE A N 1
ATOM 1515 C CA . PHE A 1 199 ? 2.975 -4.344 21.068 1.00 27.11 199 PHE A CA 1
ATOM 1516 C C . PHE A 1 199 ? 2.394 -4.213 22.472 1.00 27.11 199 PHE A C 1
ATOM 1518 O O . PHE A 1 199 ? 1.228 -3.860 22.632 1.00 27.11 199 PHE A O 1
ATOM 1525 N N . ASP A 1 200 ? 3.211 -4.537 23.469 1.00 21.88 200 ASP A N 1
ATOM 1526 C CA . ASP A 1 200 ? 2.992 -4.128 24.851 1.00 21.88 200 ASP A CA 1
ATOM 1527 C C . ASP A 1 200 ? 3.685 -2.767 25.000 1.00 21.88 200 ASP A C 1
ATOM 1529 O O . ASP A 1 200 ? 4.916 -2.687 25.025 1.00 21.88 200 ASP A O 1
ATOM 1533 N N . PHE A 1 201 ? 2.915 -1.680 24.950 1.00 26.56 201 PHE A N 1
ATOM 1534 C CA . PHE A 1 201 ? 3.445 -0.353 25.253 1.00 26.56 201 PHE A CA 1
ATOM 1535 C C . PHE A 1 201 ? 3.318 -0.148 26.763 1.00 26.56 201 PHE A C 1
ATOM 1537 O O . PHE A 1 201 ? 2.208 0.024 27.268 1.00 26.56 201 PHE A O 1
ATOM 1544 N N . GLN A 1 202 ? 4.456 -0.220 27.462 1.00 30.42 202 GLN A N 1
ATOM 1545 C CA . GLN A 1 202 ? 4.575 0.214 28.859 1.00 30.42 202 GLN A CA 1
ATOM 1546 C C . GLN A 1 202 ? 4.427 1.731 28.983 1.00 30.42 202 GLN A C 1
ATOM 1548 O O . GLN A 1 202 ? 4.959 2.446 28.100 1.00 30.42 202 GLN A O 1
#

Sequence (202 aa):
MERQYALYSGNKVSTVGSTSVNDLKDTDVVAAVYLNIFLDGDRDAAQNATTATHAVMVWQASYGNIRPPGWDTTSTSKPTVTMAGIQYTLYAGQNAINQTVYSWWPNQNISSLTALDVSPLLNYLWRKVYIPSDIYVGAVQWGNDARHSNKNVTFDVSTIGINIIKGTPVQAIGAGEKSRKAPTFSGLVLAMIGAVIIFDFQ

Secondary structure (DSSP, 8-state):
----------PPPPP-SS--HHHHHHTT-EEEEEEEEEEESSHHHHT-TTT-SEEEEEEEEEETT---TT--SS-S---EEEETTEEEEEEEEE-TT--EEEEEEESS--S--TT---HHHHHHHHHTTSS-TTPEEEEEEEEEEEEE-SS------S-----------PPPTTS-----PPP-------B-----------